Protein AF-0000000068797544 (afdb_homodimer)

pLDDT: mean 88.2, std 8.72, range [46.44, 97.5]

Nearest PDB structures (foldseek):
  8p94-assembly1_E  TM=6.734E-01  e=1.217E-23  Homo sapiens
  3ule-assembly1_E  TM=6.801E-01  e=4.843E-22  Bos taurus
  1u2v-assembly2_E  TM=6.833E-01  e=2.198E-20  Bos taurus
  1tyq-assembly1_E  TM=6.658E-01  e=1.066E-19  Bos taurus
  7tpt-assembly1_E  TM=6.684E-01  e=5.896E-20  Bos taurus

InterPro domains:
  IPR007204 Actin-related protein 2/3 complex subunit 3 [PF04062] (1-163)
  IPR007204 Actin-related protein 2/3 complex subunit 3 [PIRSF016315] (1-163)
  IPR007204 Actin-related protein 2/3 complex subunit 3 [PTHR12391] (1-166)
  IPR036753 Actin-related protein 2/3 complex subunit 3 superfamily [G3DSA:1.10.1760.10] (1-168)
  IPR036753 Actin-related protein 2/3 complex subunit 3 superfamily [SSF69060] (3-164)

Secondary structure (DSSP, 8-state):
-PPPPPS---TT--EETTEE---B---S-SSSPBP-SS--HHHHHHHHHHHHTT-S-----SHHHHHHHHHHHHHHHHHHHHTT-SSHHHHHHHHHHHHHS----TTSTT-TT--HHHHHHHHHHHHHHHHHHHHHHHB-TTT-PBPHHHHTTTT--GGG--SS-TT-/-PPPPPS---TT--EETTEE---B---S-SSSPBP-SS--HHHHHHHHHHHHTT-S-----SHHHHHHHHHHHHHHHHHHHHTT-SSHHHHHHHHHHHHHS----TTSTT-TT--HHHHHHHHHHHHHHHHHHHHHHHB-TTT-PBPHHHHTTTT--GGG--SS-TT-

Structure (mmCIF, N/CA/C/O backbone):
data_AF-0000000068797544-model_v1
#
loop_
_entity.id
_entity.type
_entity.pdbx_description
1 polymer 'Actin-related protein 2/3 complex subunit 3'
#
loop_
_atom_site.group_PDB
_atom_site.id
_atom_site.type_symbol
_atom_site.label_atom_id
_atom_site.label_alt_id
_atom_site.label_comp_id
_atom_site.label_asym_id
_atom_site.label_entity_id
_atom_site.label_seq_id
_atom_site.pdbx_PDB_ins_code
_atom_site.Cartn_x
_atom_site.Cartn_y
_atom_site.Cartn_z
_atom_site.occupancy
_atom_site.B_iso_or_equiv
_atom_site.auth_seq_id
_atom_site.auth_comp_id
_atom_site.auth_asym_id
_atom_site.auth_atom_id
_atom_site.pdbx_PDB_model_num
ATOM 1 N N . MET A 1 1 ? -1.837 -3.918 -27.141 1 57.72 1 MET A N 1
ATOM 2 C CA . MET A 1 1 ? -2.715 -4.762 -26.344 1 57.72 1 MET A CA 1
ATOM 3 C C . MET A 1 1 ? -2.352 -4.668 -24.859 1 57.72 1 MET A C 1
ATOM 5 O O . MET A 1 1 ? -1.172 -4.652 -24.516 1 57.72 1 MET A O 1
ATOM 9 N N . LEU A 1 2 ? -3.256 -4.227 -23.875 1 78.56 2 LEU A N 1
ATOM 10 C CA . LEU A 1 2 ? -2.977 -3.975 -22.469 1 78.56 2 LEU A CA 1
ATOM 11 C C . LEU A 1 2 ? -3.104 -5.258 -21.641 1 78.56 2 LEU A C 1
ATOM 13 O O . LEU A 1 2 ? -3.807 -6.188 -22.047 1 78.56 2 LEU A O 1
ATOM 17 N N . ALA A 1 3 ? -2.213 -5.52 -20.703 1 89.69 3 ALA A N 1
ATOM 18 C CA . ALA A 1 3 ? -2.26 -6.688 -19.828 1 89.69 3 ALA A CA 1
ATOM 19 C C . ALA A 1 3 ? -3.654 -6.875 -19.234 1 89.69 3 ALA A C 1
ATOM 21 O O . ALA A 1 3 ? -4.383 -5.902 -19.031 1 89.69 3 ALA A O 1
ATOM 22 N N . TYR A 1 4 ? -4.082 -8.172 -19.125 1 93.56 4 TYR A N 1
ATOM 23 C CA . TYR A 1 4 ? -5.367 -8.484 -18.516 1 93.56 4 TYR A CA 1
ATOM 24 C C . TYR A 1 4 ? -5.414 -8.008 -17.062 1 93.56 4 TYR A C 1
ATOM 26 O O . TYR A 1 4 ? -4.457 -8.211 -16.312 1 93.56 4 TYR A O 1
ATOM 34 N N . GLN A 1 5 ? -6.543 -7.402 -16.734 1 93.56 5 GLN A N 1
ATOM 35 C CA . GLN A 1 5 ? -6.75 -6.891 -15.391 1 93.56 5 GLN A CA 1
ATOM 36 C C . GLN A 1 5 ? -7.684 -7.801 -14.594 1 93.56 5 GLN A C 1
ATOM 38 O O . GLN A 1 5 ? -8.477 -8.547 -15.18 1 93.56 5 GLN A O 1
ATOM 43 N N . SER A 1 6 ? -7.578 -7.688 -13.297 1 94.62 6 SER A N 1
ATOM 44 C CA . SER A 1 6 ? -8.453 -8.516 -12.469 1 94.62 6 SER A CA 1
ATOM 45 C C . SER A 1 6 ? -9.906 -8.047 -12.562 1 94.62 6 SER A C 1
ATOM 47 O O . SER A 1 6 ? -10.172 -6.844 -12.578 1 94.62 6 SER A O 1
ATOM 49 N N . SER A 1 7 ? -10.758 -8.977 -12.602 1 93.62 7 SER A N 1
ATOM 50 C CA . SER A 1 7 ? -12.188 -8.68 -12.641 1 93.62 7 SER A CA 1
ATOM 51 C C . SER A 1 7 ? -12.836 -8.906 -11.273 1 93.62 7 SER A C 1
ATOM 53 O O . SER A 1 7 ? -14.062 -8.883 -11.148 1 93.62 7 SER A O 1
ATOM 55 N N . LEU A 1 8 ? -12.016 -9.055 -10.25 1 93.62 8 LEU A N 1
ATOM 56 C CA . LEU A 1 8 ? -12.547 -9.57 -8.992 1 93.62 8 LEU A CA 1
ATOM 57 C C . LEU A 1 8 ? -12.648 -8.453 -7.953 1 93.62 8 LEU A C 1
ATOM 59 O O . LEU A 1 8 ? -13.055 -8.695 -6.816 1 93.62 8 LEU A O 1
ATOM 63 N N . MET A 1 9 ? -12.391 -7.211 -8.328 1 88.94 9 MET A N 1
ATOM 64 C CA . MET A 1 9 ? -12.43 -6.113 -7.367 1 88.94 9 MET A CA 1
ATOM 65 C C . MET A 1 9 ? -13.875 -5.684 -7.102 1 88.94 9 MET A C 1
ATOM 67 O O . MET A 1 9 ? -14.586 -5.277 -8.023 1 88.94 9 MET A O 1
ATOM 71 N N . ASP A 1 10 ? -14.289 -5.883 -5.883 1 86.62 10 ASP A N 1
ATOM 72 C CA . ASP A 1 10 ? -15.586 -5.387 -5.422 1 86.62 10 ASP A CA 1
ATOM 73 C C . ASP A 1 10 ? -15.406 -4.199 -4.48 1 86.62 10 ASP A C 1
ATOM 75 O O . ASP A 1 10 ? -14.398 -4.098 -3.779 1 86.62 10 ASP A O 1
ATOM 79 N N . PRO A 1 11 ? -16.375 -3.248 -4.387 1 79.25 11 PRO A N 1
ATOM 80 C CA . PRO A 1 11 ? -16.266 -2.076 -3.514 1 79.25 11 PRO A CA 1
ATOM 81 C C . PRO A 1 11 ? -16.062 -2.451 -2.047 1 79.25 11 PRO A C 1
ATOM 83 O O . PRO A 1 11 ? -15.438 -1.707 -1.296 1 79.25 11 PRO A O 1
ATOM 86 N N . ASP A 1 12 ? -16.516 -3.613 -1.688 1 81.81 12 ASP A N 1
ATOM 87 C CA . ASP A 1 12 ? -16.484 -3.992 -0.279 1 81.81 12 ASP A CA 1
ATOM 88 C C . ASP A 1 12 ? -15.289 -4.902 0.012 1 81.81 12 ASP A C 1
ATOM 90 O O . ASP A 1 12 ? -15.164 -5.434 1.117 1 81.81 12 ASP A O 1
ATOM 94 N N . THR A 1 13 ? -14.43 -5.027 -0.987 1 85.75 13 THR A N 1
ATOM 95 C CA . THR A 1 13 ? -13.281 -5.902 -0.794 1 85.75 13 THR A CA 1
ATOM 96 C C . THR A 1 13 ? -12.336 -5.336 0.267 1 85.75 13 THR A C 1
ATOM 98 O O . THR A 1 13 ? -12.023 -4.145 0.25 1 85.75 13 THR A O 1
ATOM 101 N N . LYS A 1 14 ? -12.023 -6.188 1.196 1 83.81 14 LYS A N 1
ATOM 102 C CA . LYS A 1 14 ? -11.07 -5.766 2.221 1 83.81 14 LYS A CA 1
ATOM 103 C C . LYS A 1 14 ? -9.672 -5.609 1.638 1 83.81 14 LYS A C 1
ATOM 105 O O . LYS A 1 14 ? -9.32 -6.277 0.663 1 83.81 14 LYS A O 1
ATOM 110 N N . LEU A 1 15 ? -8.883 -4.727 2.209 1 81 15 LEU A N 1
ATOM 111 C CA . LEU A 1 15 ? -7.531 -4.461 1.74 1 81 15 LEU A CA 1
ATOM 112 C C . LEU A 1 15 ? -6.504 -4.832 2.803 1 81 15 LEU A C 1
ATOM 114 O O . LEU A 1 15 ? -6.812 -4.844 3.996 1 81 15 LEU A O 1
ATOM 118 N N . THR A 1 16 ? -5.402 -5.316 2.385 1 82.31 16 THR A N 1
ATOM 119 C CA . THR A 1 16 ? -4.219 -5.488 3.221 1 82.31 16 THR A CA 1
ATOM 120 C C . THR A 1 16 ? -3.006 -4.824 2.582 1 82.31 16 THR A C 1
ATOM 122 O O . THR A 1 16 ? -2.533 -5.258 1.53 1 82.31 16 THR A O 1
ATOM 125 N N . GLY A 1 17 ? -2.525 -3.756 3.268 1 76.69 17 GLY A N 1
ATOM 126 C CA . GLY A 1 17 ? -1.514 -2.951 2.604 1 76.69 17 GLY A CA 1
ATOM 127 C C . GLY A 1 17 ? -2.006 -2.316 1.316 1 76.69 17 GLY A C 1
ATOM 128 O O . GLY A 1 17 ? -3.031 -1.63 1.31 1 76.69 17 GLY A O 1
ATOM 129 N N . ASN A 1 18 ? -1.297 -2.584 0.23 1 78.88 18 ASN A N 1
ATOM 130 C CA . ASN A 1 18 ? -1.696 -2.033 -1.061 1 78.88 18 ASN A CA 1
ATOM 131 C C . ASN A 1 18 ? -2.309 -3.102 -1.961 1 78.88 18 ASN A C 1
ATOM 133 O O . ASN A 1 18 ? -2.338 -2.949 -3.184 1 78.88 18 ASN A O 1
ATOM 137 N N . MET A 1 19 ? -2.791 -4.207 -1.34 1 87.19 19 MET A N 1
ATOM 138 C CA . MET A 1 19 ? -3.354 -5.324 -2.092 1 87.19 19 MET A CA 1
ATOM 139 C C . MET A 1 19 ? -4.801 -5.582 -1.682 1 87.19 19 MET A C 1
ATOM 141 O O . MET A 1 19 ? -5.203 -5.246 -0.567 1 87.19 19 MET A O 1
ATOM 145 N N . ALA A 1 20 ? -5.562 -6.172 -2.652 1 89.56 20 ALA A N 1
ATOM 146 C CA . ALA A 1 20 ? -6.91 -6.629 -2.326 1 89.56 20 ALA A CA 1
ATOM 147 C C . ALA A 1 20 ? -6.879 -8 -1.654 1 89.56 20 ALA A C 1
ATOM 149 O O . ALA A 1 20 ? -6.23 -8.93 -2.15 1 89.56 20 ALA A O 1
ATOM 150 N N . LEU A 1 21 ? -7.477 -8.023 -0.496 1 92.44 21 LEU A N 1
ATOM 151 C CA . LEU A 1 21 ? -7.637 -9.305 0.182 1 92.44 21 LEU A CA 1
ATOM 152 C C . LEU A 1 21 ? -8.773 -10.109 -0.434 1 92.44 21 LEU A C 1
ATOM 154 O O . LEU A 1 21 ? -9.883 -10.148 0.113 1 92.44 21 LEU A O 1
ATOM 158 N N . LEU A 1 22 ? -8.445 -10.789 -1.555 1 95.56 22 LEU A N 1
ATOM 159 C CA . LEU A 1 22 ? -9.469 -11.484 -2.33 1 95.56 22 LEU A CA 1
ATOM 160 C C . LEU A 1 22 ? -9.703 -12.891 -1.79 1 95.56 22 LEU A C 1
ATOM 162 O O . LEU A 1 22 ? -8.766 -13.539 -1.312 1 95.56 22 LEU A O 1
ATOM 166 N N . PRO A 1 23 ? -10.922 -13.328 -1.868 1 94.06 23 PRO A N 1
ATOM 167 C CA . PRO A 1 23 ? -11.211 -14.688 -1.41 1 94.06 23 PRO A CA 1
ATOM 168 C C . PRO A 1 23 ? -10.516 -15.758 -2.256 1 94.06 23 PRO A C 1
ATOM 170 O O . PRO A 1 23 ? -10.289 -15.547 -3.451 1 94.06 23 PRO A O 1
ATOM 173 N N . ILE A 1 24 ? -10.172 -16.859 -1.674 1 94.94 24 ILE A N 1
ATOM 174 C CA . ILE A 1 24 ? -9.516 -17.938 -2.385 1 94.94 24 ILE A CA 1
ATOM 175 C C . ILE A 1 24 ? -10.188 -19.266 -2.031 1 94.94 24 ILE A C 1
ATOM 177 O O . ILE A 1 24 ? -10.68 -19.438 -0.915 1 94.94 24 ILE A O 1
ATOM 181 N N . ARG A 1 25 ? -10.281 -20.094 -3.016 1 93.44 25 ARG A N 1
ATOM 182 C CA . ARG A 1 25 ? -10.742 -21.453 -2.779 1 93.44 25 ARG A CA 1
ATOM 183 C C . ARG A 1 25 ? -9.633 -22.328 -2.195 1 93.44 25 ARG A C 1
ATOM 185 O O . ARG A 1 25 ? -8.836 -22.891 -2.936 1 93.44 25 ARG A O 1
ATOM 192 N N . SER A 1 26 ? -9.508 -22.234 -0.906 1 86.62 26 SER A N 1
ATOM 193 C CA . SER A 1 26 ? -8.391 -22.938 -0.284 1 86.62 26 SER A CA 1
ATOM 194 C C . SER A 1 26 ? -8.773 -23.484 1.089 1 86.62 26 SER A C 1
ATOM 196 O O . SER A 1 26 ? -9.664 -22.938 1.747 1 86.62 26 SER A O 1
ATOM 198 N N . GLN A 1 27 ? -8.125 -24.594 1.433 1 84.56 27 GLN A N 1
ATOM 199 C CA . GLN A 1 27 ? -8.25 -25.156 2.773 1 84.56 27 GLN A CA 1
ATOM 200 C C . GLN A 1 27 ? -7.121 -24.688 3.68 1 84.56 27 GLN A C 1
ATOM 202 O O . GLN A 1 27 ? -7.109 -24.984 4.875 1 84.56 27 GLN A O 1
ATOM 207 N N . PHE A 1 28 ? -6.172 -24.031 3.008 1 84.94 28 PHE A N 1
ATOM 208 C CA . PHE A 1 28 ? -5.043 -23.547 3.793 1 84.94 28 PHE A CA 1
ATOM 209 C C . PHE A 1 28 ? -5.473 -22.438 4.727 1 84.94 28 PHE A C 1
ATOM 211 O O . PHE A 1 28 ? -6.258 -21.562 4.344 1 84.94 28 PHE A O 1
ATOM 218 N N . LYS A 1 29 ? -4.938 -22.438 5.945 1 85.38 29 LYS A N 1
ATOM 219 C CA . LYS A 1 29 ? -5.242 -21.406 6.926 1 85.38 29 LYS A CA 1
ATOM 220 C C . LYS A 1 29 ? -4.641 -20.062 6.512 1 85.38 29 LYS A C 1
ATOM 222 O O . LYS A 1 29 ? -3.537 -20.016 5.969 1 85.38 29 LYS A O 1
ATOM 227 N N . GLY A 1 30 ? -5.402 -19.047 6.652 1 87.5 30 GLY A N 1
ATOM 228 C CA . GLY A 1 30 ? -4.961 -17.703 6.34 1 87.5 30 GLY A CA 1
ATOM 229 C C . GLY A 1 30 ? -6.078 -16.672 6.406 1 87.5 30 GLY A C 1
ATOM 230 O O . GLY A 1 30 ? -7.23 -17.016 6.668 1 87.5 30 GLY A O 1
ATOM 231 N N . PRO A 1 31 ? -5.715 -15.461 6.203 1 91.31 31 PRO A N 1
ATOM 232 C CA . PRO A 1 31 ? -6.68 -14.375 6.375 1 91.31 31 PRO A CA 1
ATOM 233 C C . PRO A 1 31 ? -7.656 -14.258 5.207 1 91.31 31 PRO A C 1
ATOM 235 O O . PRO A 1 31 ? -8.664 -13.555 5.305 1 91.31 31 PRO A O 1
ATOM 238 N N . ALA A 1 32 ? -7.371 -14.945 4.074 1 93.06 32 ALA A N 1
ATOM 239 C CA . ALA A 1 32 ? -8.242 -14.82 2.906 1 93.06 32 ALA A CA 1
ATOM 240 C C . ALA A 1 32 ? -9.625 -15.398 3.186 1 93.06 32 ALA A C 1
ATOM 242 O O . ALA A 1 32 ? -9.742 -16.516 3.707 1 93.06 32 ALA A O 1
ATOM 243 N N . PRO A 1 33 ? -10.609 -14.625 2.861 1 90.81 33 PRO A N 1
ATOM 244 C CA . PRO A 1 33 ? -11.945 -15.211 2.975 1 90.81 33 PRO A CA 1
ATOM 245 C C . PRO A 1 33 ? -12.141 -16.406 2.047 1 90.81 33 PRO A C 1
ATOM 247 O O . PRO A 1 33 ? -11.422 -16.547 1.052 1 90.81 33 PRO A O 1
ATOM 250 N N . ARG A 1 34 ? -13.109 -17.219 2.414 1 90.62 34 ARG A N 1
ATOM 251 C CA . ARG A 1 34 ? -13.398 -18.375 1.57 1 90.62 34 ARG A CA 1
ATOM 252 C C . ARG A 1 34 ? -14.188 -17.969 0.333 1 90.62 34 ARG A C 1
ATOM 254 O O . ARG A 1 34 ? -15.148 -17.203 0.43 1 90.62 34 ARG A O 1
ATOM 261 N N . GLU A 1 35 ? -13.625 -18.438 -0.778 1 88.25 35 GLU A N 1
ATOM 262 C CA . GLU A 1 35 ? -14.305 -18.172 -2.039 1 88.25 35 GLU A CA 1
ATOM 263 C C . GLU A 1 35 ? -15.422 -19.172 -2.297 1 88.25 35 GLU A C 1
ATOM 265 O O . GLU A 1 35 ? -15.219 -20.375 -2.141 1 88.25 35 GLU A O 1
ATOM 270 N N . THR A 1 36 ? -16.594 -18.562 -2.596 1 85.12 36 THR A N 1
ATOM 271 C CA . THR A 1 36 ? -17.75 -19.438 -2.834 1 85.12 36 THR A CA 1
ATOM 272 C C . THR A 1 36 ? -17.969 -19.641 -4.332 1 85.12 36 THR A C 1
ATOM 274 O O . THR A 1 36 ? -18.594 -20.625 -4.742 1 85.12 36 THR A O 1
ATOM 277 N N . LYS A 1 37 ? -17.406 -18.812 -5.16 1 87.25 37 LYS A N 1
ATOM 278 C CA . LYS A 1 37 ? -17.531 -18.906 -6.613 1 87.25 37 LYS A CA 1
ATOM 279 C C . LYS A 1 37 ? -16.594 -19.969 -7.176 1 87.25 37 LYS A C 1
ATOM 281 O O . LYS A 1 37 ? -15.688 -20.453 -6.477 1 87.25 37 LYS A O 1
ATOM 286 N N . ASP A 1 38 ? -16.703 -20.25 -8.414 1 89.38 38 ASP A N 1
ATOM 287 C CA . ASP A 1 38 ? -15.938 -21.312 -9.055 1 89.38 38 ASP A CA 1
ATOM 288 C C . ASP A 1 38 ? -14.523 -20.844 -9.375 1 89.38 38 ASP A C 1
ATOM 290 O O . ASP A 1 38 ? -13.602 -21.656 -9.5 1 89.38 38 ASP A O 1
ATOM 294 N N . THR A 1 39 ? -14.352 -19.594 -9.586 1 92.5 39 THR A N 1
ATOM 295 C CA . THR A 1 39 ? -13.055 -19.047 -9.945 1 92.5 39 THR A CA 1
ATOM 296 C C . THR A 1 39 ? -12.594 -18.016 -8.922 1 92.5 39 THR A C 1
ATOM 298 O O . THR A 1 39 ? -13.398 -17.203 -8.453 1 92.5 39 THR A O 1
ATOM 301 N N . ASP A 1 40 ? -11.367 -18.156 -8.539 1 96.19 40 ASP A N 1
ATOM 302 C CA . ASP A 1 40 ? -10.797 -17.172 -7.621 1 96.19 40 ASP A CA 1
ATOM 303 C C . ASP A 1 40 ? -9.602 -16.469 -8.25 1 96.19 40 ASP A C 1
ATOM 305 O O . ASP A 1 40 ? -9.344 -16.609 -9.445 1 96.19 40 ASP A O 1
ATOM 309 N N . ILE A 1 41 ? -8.938 -15.688 -7.469 1 97.5 41 ILE A N 1
ATOM 310 C CA . ILE A 1 41 ? -7.863 -14.828 -7.965 1 97.5 41 ILE A CA 1
ATOM 311 C C . ILE A 1 41 ? -6.711 -15.695 -8.477 1 97.5 41 ILE A C 1
ATOM 313 O O . ILE A 1 41 ? -6 -15.305 -9.406 1 97.5 41 ILE A O 1
ATOM 317 N N . VAL A 1 42 ? -6.512 -16.891 -7.883 1 97.38 42 VAL A N 1
ATOM 318 C CA . VAL A 1 42 ? -5.445 -17.781 -8.305 1 97.38 42 VAL A CA 1
ATOM 319 C C . VAL A 1 42 ? -5.754 -18.344 -9.695 1 97.38 42 VAL A C 1
ATOM 321 O O . VAL A 1 42 ? -4.887 -18.344 -10.57 1 97.38 42 VAL A O 1
ATOM 324 N N . ASP A 1 43 ? -6.988 -18.703 -9.891 1 96.94 43 ASP A N 1
ATOM 325 C CA . ASP A 1 43 ? -7.41 -19.188 -11.203 1 96.94 43 ASP A CA 1
ATOM 326 C C . ASP A 1 43 ? -7.27 -18.094 -12.266 1 96.94 43 ASP A C 1
ATOM 328 O O . ASP A 1 43 ? -6.809 -18.359 -13.375 1 96.94 43 ASP A O 1
ATOM 332 N N . GLU A 1 44 ? -7.695 -16.984 -11.891 1 96.75 44 GLU A N 1
ATOM 333 C CA . GLU A 1 44 ? -7.605 -15.844 -12.797 1 96.75 44 GLU A CA 1
ATOM 334 C C . GLU A 1 44 ? -6.16 -15.586 -13.211 1 96.75 44 GLU A C 1
ATOM 336 O O . GLU A 1 44 ? -5.871 -15.375 -14.391 1 96.75 44 GLU A O 1
ATOM 341 N N . ALA A 1 45 ? -5.266 -15.648 -12.25 1 97.31 45 ALA A N 1
ATOM 342 C CA . ALA A 1 45 ? -3.852 -15.383 -12.5 1 97.31 45 ALA A CA 1
ATOM 343 C C . ALA A 1 45 ? -3.244 -16.453 -13.406 1 97.31 45 ALA A C 1
ATOM 345 O O . ALA A 1 45 ? -2.49 -16.125 -14.336 1 97.31 45 ALA A O 1
ATOM 346 N N . ILE A 1 46 ? -3.629 -17.672 -13.148 1 95.94 46 ILE A N 1
ATOM 347 C CA . ILE A 1 46 ? -3.109 -18.766 -13.961 1 95.94 46 ILE A CA 1
ATOM 348 C C . ILE A 1 46 ? -3.643 -18.656 -15.383 1 95.94 46 ILE A C 1
ATOM 350 O O . ILE A 1 46 ? -2.895 -18.828 -16.344 1 95.94 46 ILE A O 1
ATOM 354 N N . CYS A 1 47 ? -4.875 -18.234 -15.445 1 94.81 47 CYS A N 1
ATOM 355 C CA . CYS A 1 47 ? -5.516 -18.094 -16.75 1 94.81 47 CYS A CA 1
ATOM 356 C C . CYS A 1 47 ? -4.895 -16.969 -17.547 1 94.81 47 CYS A C 1
ATOM 358 O O . CYS A 1 47 ? -4.66 -17.109 -18.75 1 94.81 47 CYS A O 1
ATOM 360 N N . TYR A 1 48 ? -4.621 -15.906 -16.938 1 95.75 48 TYR A N 1
ATOM 361 C CA . TYR A 1 48 ? -4.121 -14.719 -17.625 1 95.75 48 TYR A CA 1
ATOM 362 C C . TYR A 1 48 ? -2.607 -14.789 -17.797 1 95.75 48 TYR A C 1
ATOM 364 O O . TYR A 1 48 ? -2.02 -13.969 -18.5 1 95.75 48 TYR A O 1
ATOM 372 N N . PHE A 1 49 ? -1.961 -15.766 -17.172 1 95.75 49 PHE A N 1
ATOM 373 C CA . PHE A 1 49 ? -0.505 -15.781 -17.109 1 95.75 49 PHE A CA 1
ATOM 374 C C . PHE A 1 49 ? 0.096 -15.844 -18.516 1 95.75 49 PHE A C 1
ATOM 376 O O . PHE A 1 49 ? 0.989 -15.062 -18.844 1 95.75 49 PHE A O 1
ATOM 383 N N . LYS A 1 50 ? -0.434 -16.688 -19.328 1 91 50 LYS A N 1
ATOM 384 C CA . LYS A 1 50 ? 0.13 -16.906 -20.656 1 91 50 LYS A CA 1
ATOM 385 C C . LYS A 1 50 ? 0.078 -15.625 -21.484 1 91 50 LYS A C 1
ATOM 387 O O . LYS A 1 50 ? 0.984 -15.359 -22.281 1 91 50 LYS A O 1
ATOM 392 N N . ALA A 1 51 ? -0.927 -14.914 -21.281 1 92.44 51 ALA A N 1
ATOM 393 C CA . ALA A 1 51 ? -1.056 -13.648 -22 1 92.44 51 ALA A CA 1
ATOM 394 C C . ALA A 1 51 ? -0.233 -12.547 -21.344 1 92.44 51 ALA A C 1
ATOM 396 O O . ALA A 1 51 ? 0.548 -11.859 -22 1 92.44 51 ALA A O 1
ATOM 397 N N . ASN A 1 52 ? -0.297 -12.422 -20.047 1 94.31 52 ASN A N 1
ATOM 398 C CA . ASN A 1 52 ? 0.267 -11.297 -19.312 1 94.31 52 ASN A CA 1
ATOM 399 C C . ASN A 1 52 ? 1.792 -11.336 -19.312 1 94.31 52 ASN A C 1
ATOM 401 O O . ASN A 1 52 ? 2.443 -10.297 -19.25 1 94.31 52 ASN A O 1
ATOM 405 N N . VAL A 1 53 ? 2.332 -12.477 -19.422 1 93.31 53 VAL A N 1
ATOM 406 C CA . VAL A 1 53 ? 3.779 -12.625 -19.328 1 93.31 53 VAL A CA 1
ATOM 407 C C . VAL A 1 53 ? 4.453 -12 -20.547 1 93.31 53 VAL A C 1
ATOM 409 O O . VAL A 1 53 ? 5.656 -11.742 -20.531 1 93.31 53 VAL A O 1
ATOM 412 N N . PHE A 1 54 ? 3.688 -11.656 -21.578 1 90.94 54 PHE A N 1
ATOM 413 C CA . PHE A 1 54 ? 4.238 -11.078 -22.797 1 90.94 54 PHE A CA 1
ATOM 414 C C . PHE A 1 54 ? 4.215 -9.555 -22.719 1 90.94 54 PHE A C 1
ATOM 416 O O . PHE A 1 54 ? 4.812 -8.875 -23.562 1 90.94 54 PHE A O 1
ATOM 423 N N . PHE A 1 55 ? 3.615 -9.07 -21.797 1 90.12 55 PHE A N 1
ATOM 424 C CA . PHE A 1 55 ? 3.512 -7.617 -21.688 1 90.12 55 PHE A CA 1
ATOM 425 C C . PHE A 1 55 ? 4.652 -7.059 -20.844 1 90.12 55 PHE A C 1
ATOM 427 O O . PHE A 1 55 ? 5.035 -7.656 -19.828 1 90.12 55 PHE A O 1
ATOM 434 N N . LYS A 1 56 ? 5.133 -5.945 -21.203 1 88.94 56 LYS A N 1
ATOM 435 C CA . LYS A 1 56 ? 6.242 -5.301 -20.516 1 88.94 56 LYS A CA 1
ATOM 436 C C . LYS A 1 56 ? 5.738 -4.262 -19.516 1 88.94 56 LYS A C 1
ATOM 438 O O . LYS A 1 56 ? 6.488 -3.805 -18.656 1 88.94 56 LYS A O 1
ATOM 443 N N . ASN A 1 57 ? 4.535 -3.951 -19.719 1 88.38 57 ASN A N 1
ATOM 444 C CA . ASN A 1 57 ? 3.934 -2.957 -18.844 1 88.38 57 ASN A CA 1
ATOM 445 C C . ASN A 1 57 ? 2.561 -3.406 -18.344 1 88.38 57 ASN A C 1
ATOM 447 O O . ASN A 1 57 ? 1.905 -4.23 -18.984 1 88.38 57 ASN A O 1
ATOM 451 N N . TYR A 1 58 ? 2.268 -2.941 -17.203 1 90.12 58 TYR A N 1
ATOM 452 C CA . TYR A 1 58 ? 0.966 -3.217 -16.609 1 90.12 58 TYR A CA 1
ATOM 453 C C . TYR A 1 58 ? 0.344 -1.945 -16.031 1 90.12 58 TYR A C 1
ATOM 455 O O . TYR A 1 58 ? 0.974 -1.235 -15.25 1 90.12 58 TYR A O 1
ATOM 463 N N . GLU A 1 59 ? -0.752 -1.629 -16.5 1 86 59 GLU A N 1
ATOM 464 C CA . GLU A 1 59 ? -1.481 -0.499 -15.93 1 86 59 GLU A CA 1
ATOM 465 C C . GLU A 1 59 ? -2.322 -0.929 -14.734 1 86 59 GLU A C 1
ATOM 467 O O . GLU A 1 59 ? -3.367 -1.562 -14.891 1 86 59 GLU A O 1
ATOM 472 N N . ILE A 1 60 ? -1.832 -0.588 -13.555 1 84.94 60 ILE A N 1
ATOM 473 C CA . ILE A 1 60 ? -2.537 -0.968 -12.336 1 84.94 60 ILE A CA 1
ATOM 474 C C . ILE A 1 60 ? -3.768 -0.083 -12.156 1 84.94 60 ILE A C 1
ATOM 476 O O . ILE A 1 60 ? -3.646 1.13 -11.961 1 84.94 60 ILE A O 1
ATOM 480 N N . LYS A 1 61 ? -4.93 -0.684 -12.211 1 81.94 61 LYS A N 1
ATOM 481 C CA . LYS A 1 61 ? -6.164 0.087 -12.109 1 81.94 61 LYS A CA 1
ATOM 482 C C . LYS A 1 61 ? -6.699 0.075 -10.68 1 81.94 61 LYS A C 1
ATOM 484 O O . LYS A 1 61 ? -7.363 1.023 -10.25 1 81.94 61 LYS A O 1
ATOM 489 N N . ASN A 1 62 ? -6.504 -0.976 -9.938 1 82.06 62 ASN A N 1
ATOM 490 C CA . ASN A 1 62 ? -6.984 -1.104 -8.562 1 82.06 62 ASN A CA 1
ATOM 491 C C . ASN A 1 62 ? -6.152 -2.111 -7.773 1 82.06 62 ASN A C 1
ATOM 493 O O . ASN A 1 62 ? -5.164 -2.643 -8.281 1 82.06 62 ASN A O 1
ATOM 497 N N . GLU A 1 63 ? -6.516 -2.389 -6.531 1 85.94 63 GLU A N 1
ATOM 498 C CA . GLU A 1 63 ? -5.727 -3.227 -5.633 1 85.94 63 GLU A CA 1
ATOM 499 C C . GLU A 1 63 ? -5.793 -4.695 -6.047 1 85.94 63 GLU A C 1
ATOM 501 O O . GLU A 1 63 ? -4.879 -5.469 -5.758 1 85.94 63 GLU A O 1
ATOM 506 N N . ALA A 1 64 ? -6.883 -5.078 -6.695 1 91.88 64 ALA A N 1
ATOM 507 C CA . ALA A 1 64 ? -6.977 -6.453 -7.184 1 91.88 64 ALA A CA 1
ATOM 508 C C . ALA A 1 64 ? -5.938 -6.723 -8.266 1 91.88 64 ALA A C 1
ATOM 510 O O . ALA A 1 64 ? -5.418 -7.836 -8.367 1 91.88 64 ALA A O 1
ATOM 511 N N . ASP A 1 65 ? -5.625 -5.73 -9.031 1 92.06 65 ASP A N 1
ATOM 512 C CA . ASP A 1 65 ? -4.566 -5.848 -10.031 1 92.06 65 ASP A CA 1
ATOM 513 C C . ASP A 1 65 ? -3.211 -6.086 -9.375 1 92.06 65 ASP A C 1
ATOM 515 O O . ASP A 1 65 ? -2.389 -6.844 -9.891 1 92.06 65 ASP A O 1
ATOM 519 N N . ARG A 1 66 ? -3.004 -5.469 -8.25 1 90.56 66 ARG A N 1
ATOM 520 C CA . ARG A 1 66 ? -1.75 -5.664 -7.531 1 90.56 66 ARG A CA 1
ATOM 521 C C . ARG A 1 66 ? -1.624 -7.102 -7.035 1 90.56 66 ARG A C 1
ATOM 523 O O . ARG A 1 66 ? -0.538 -7.684 -7.07 1 90.56 66 ARG A O 1
ATOM 530 N N . THR A 1 67 ? -2.734 -7.629 -6.566 1 94.75 67 THR A N 1
ATOM 531 C CA . THR A 1 67 ? -2.744 -9.031 -6.16 1 94.75 67 THR A CA 1
ATOM 532 C C . THR A 1 67 ? -2.461 -9.938 -7.355 1 94.75 67 THR A C 1
ATOM 534 O O . THR A 1 67 ? -1.657 -10.867 -7.254 1 94.75 67 THR A O 1
ATOM 537 N N . LEU A 1 68 ? -3.074 -9.578 -8.484 1 96.5 68 LEU A N 1
ATOM 538 C CA . LEU A 1 68 ? -2.879 -10.344 -9.711 1 96.5 68 LEU A CA 1
ATOM 539 C C . LEU A 1 68 ? -1.421 -10.297 -10.156 1 96.5 68 LEU A C 1
ATOM 541 O O . LEU A 1 68 ? -0.852 -11.312 -10.539 1 96.5 68 LEU A O 1
ATOM 545 N N . ILE A 1 69 ? -0.851 -9.148 -10.062 1 94.19 69 ILE A N 1
ATOM 546 C CA . ILE A 1 69 ? 0.539 -8.953 -10.461 1 94.19 69 ILE A CA 1
ATOM 547 C C . ILE A 1 69 ? 1.453 -9.805 -9.586 1 94.19 69 ILE A C 1
ATOM 549 O O . ILE A 1 69 ? 2.365 -10.469 -10.086 1 94.19 69 ILE A O 1
ATOM 553 N N . TYR A 1 70 ? 1.171 -9.789 -8.312 1 95.12 70 TYR A N 1
ATOM 554 C CA . TYR A 1 70 ? 1.998 -10.57 -7.398 1 95.12 70 TYR A CA 1
ATOM 555 C C . TYR A 1 70 ? 1.952 -12.047 -7.746 1 95.12 70 TYR A C 1
ATOM 557 O O . TYR A 1 70 ? 2.992 -12.711 -7.824 1 95.12 70 TYR A O 1
ATOM 565 N N . ILE A 1 71 ? 0.783 -12.555 -7.934 1 97.12 71 ILE A N 1
ATOM 566 C CA . ILE A 1 71 ? 0.625 -13.977 -8.234 1 97.12 71 ILE A CA 1
ATOM 567 C C . ILE A 1 71 ? 1.297 -14.289 -9.57 1 97.12 71 ILE A C 1
ATOM 569 O O . ILE A 1 71 ? 1.939 -15.336 -9.719 1 97.12 71 ILE A O 1
ATOM 573 N N . THR A 1 72 ? 1.141 -13.375 -10.508 1 96.56 72 THR A N 1
ATOM 574 C CA . THR A 1 72 ? 1.745 -13.57 -11.82 1 96.56 72 THR A CA 1
ATOM 575 C C . THR A 1 72 ? 3.264 -13.656 -11.703 1 96.56 72 THR A C 1
ATOM 577 O O . THR A 1 72 ? 3.887 -14.539 -12.312 1 96.56 72 THR A O 1
ATOM 580 N N . LEU A 1 73 ? 3.828 -12.758 -10.93 1 94.25 73 LEU A N 1
ATOM 581 C CA . LEU A 1 73 ? 5.266 -12.812 -10.688 1 94.25 73 LEU A CA 1
ATOM 582 C C . LEU A 1 73 ? 5.656 -14.141 -10.031 1 94.25 73 LEU A C 1
ATOM 584 O O . LEU A 1 73 ? 6.672 -14.734 -10.383 1 94.25 73 LEU A O 1
ATOM 588 N N . TYR A 1 74 ? 4.82 -14.57 -9.133 1 96.06 74 TYR A N 1
ATOM 589 C CA . TYR A 1 74 ? 5.105 -15.805 -8.414 1 96.06 74 TYR A CA 1
ATOM 590 C C . TYR A 1 74 ? 4.996 -17.016 -9.344 1 96.06 74 TYR A C 1
ATOM 592 O O . TYR A 1 74 ? 5.758 -17.969 -9.211 1 96.06 74 TYR A O 1
ATOM 600 N N . ILE A 1 75 ? 4.07 -17.016 -10.234 1 96.5 75 ILE A N 1
ATOM 601 C CA . ILE A 1 75 ? 3.922 -18.094 -11.203 1 96.5 75 ILE A CA 1
ATOM 602 C C . ILE A 1 75 ? 5.203 -18.234 -12.023 1 96.5 75 ILE A C 1
ATOM 604 O O . ILE A 1 75 ? 5.633 -19.344 -12.328 1 96.5 75 ILE A O 1
ATOM 608 N N . SER A 1 76 ? 5.777 -17.094 -12.297 1 94 76 SER A N 1
ATOM 609 C CA . SER A 1 76 ? 7.051 -17.125 -13.016 1 94 76 SER A CA 1
ATOM 610 C C . SER A 1 76 ? 8.117 -17.844 -12.195 1 94 76 SER A C 1
ATOM 612 O O . SER A 1 76 ? 8.867 -18.656 -12.734 1 94 76 SER A O 1
ATOM 614 N N . GLU A 1 77 ? 8.156 -17.562 -10.898 1 93 77 GLU A N 1
ATOM 615 C CA . GLU A 1 77 ? 9.094 -18.25 -10.008 1 93 77 GLU A CA 1
ATOM 616 C C . GLU A 1 77 ? 8.82 -19.75 -9.961 1 93 77 GLU A C 1
ATOM 618 O O . GLU A 1 77 ? 9.742 -20.562 -10 1 93 77 GLU A O 1
ATOM 623 N N . CYS A 1 78 ? 7.582 -20.094 -9.875 1 95.25 78 CYS A N 1
ATOM 624 C CA . CYS A 1 78 ? 7.18 -21.5 -9.82 1 95.25 78 CYS A CA 1
ATOM 625 C C . CYS A 1 78 ? 7.578 -22.219 -11.102 1 95.25 78 CYS A C 1
ATOM 627 O O . CYS A 1 78 ? 8.102 -23.344 -11.039 1 95.25 78 CYS A O 1
ATOM 629 N N . SER A 1 79 ? 7.312 -21.578 -12.25 1 92.69 79 SER A N 1
ATOM 630 C CA . SER A 1 79 ? 7.586 -22.188 -13.555 1 92.69 79 SER A CA 1
ATOM 631 C C . SER A 1 79 ? 9.07 -22.484 -13.719 1 92.69 79 SER A C 1
ATOM 633 O O . SER A 1 79 ? 9.438 -23.547 -14.242 1 92.69 79 SER A O 1
ATOM 635 N N . LYS A 1 80 ? 9.875 -21.578 -13.211 1 91 80 LYS A N 1
ATOM 636 C CA . LYS A 1 80 ? 11.32 -21.781 -13.273 1 91 80 LYS A CA 1
ATOM 637 C C . LYS A 1 80 ? 11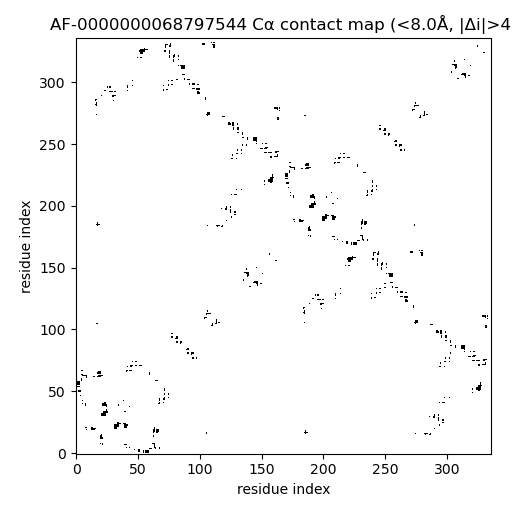.742 -23.016 -12.469 1 91 80 LYS A C 1
ATOM 639 O O . LYS A 1 80 ? 12.609 -23.766 -12.898 1 91 80 LYS A O 1
ATOM 644 N N . LYS A 1 81 ? 11.102 -23.219 -11.359 1 91.75 81 LYS A N 1
ATOM 645 C CA . LYS A 1 81 ? 11.445 -24.328 -10.477 1 91.75 81 LYS A CA 1
ATOM 646 C C . LYS A 1 81 ? 10.867 -25.641 -10.992 1 91.75 81 LYS A C 1
ATOM 648 O O . LYS A 1 81 ? 11.539 -26.688 -10.953 1 91.75 81 LYS A O 1
ATOM 653 N N . LEU A 1 82 ? 9.703 -25.594 -11.508 1 92.88 82 LEU A N 1
ATOM 654 C CA . LEU A 1 82 ? 8.977 -26.797 -11.898 1 92.88 82 LEU A CA 1
ATOM 655 C C . LEU A 1 82 ? 9.617 -27.453 -13.109 1 92.88 82 LEU A C 1
ATOM 657 O O . LEU A 1 82 ? 9.523 -28.672 -13.289 1 92.88 82 LEU A O 1
ATOM 661 N N . GLN A 1 83 ? 10.344 -26.672 -13.883 1 87.81 83 GLN A N 1
ATOM 662 C CA . GLN A 1 83 ? 10.953 -27.188 -15.102 1 87.81 83 GLN A CA 1
ATOM 663 C C . GLN A 1 83 ? 12.047 -28.203 -14.781 1 87.81 83 GLN A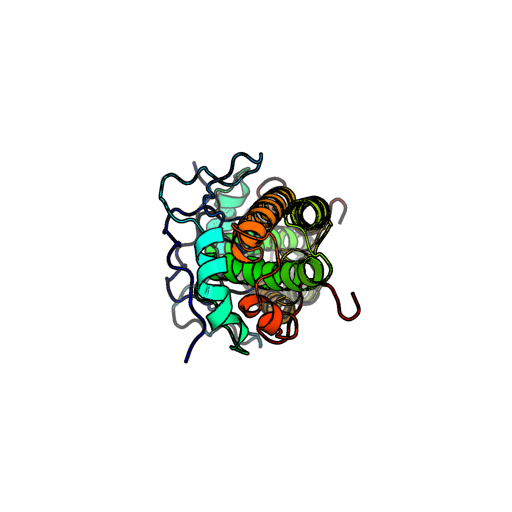 C 1
ATOM 665 O O . GLN A 1 83 ? 12.43 -29.016 -15.633 1 87.81 83 GLN A O 1
ATOM 670 N N . LYS A 1 84 ? 12.523 -28.188 -13.594 1 89.06 84 LYS A N 1
ATOM 671 C CA . LYS A 1 84 ? 13.625 -29.062 -13.188 1 89.06 84 LYS A CA 1
ATOM 672 C C . LYS A 1 84 ? 13.109 -30.438 -12.805 1 89.06 84 LYS A C 1
ATOM 674 O O . LYS A 1 84 ? 13.898 -31.375 -12.625 1 89.06 84 LYS A O 1
ATOM 679 N N . TYR A 1 85 ? 11.852 -30.562 -12.727 1 90.5 85 TYR A N 1
ATOM 680 C CA . TYR A 1 85 ? 11.281 -31.812 -12.227 1 90.5 85 TYR A CA 1
ATOM 681 C C . TYR A 1 85 ? 10.453 -32.5 -13.297 1 90.5 85 TYR A C 1
ATOM 683 O O . TYR A 1 85 ? 9.836 -31.844 -14.133 1 90.5 85 TYR A O 1
ATOM 691 N N . ASN A 1 86 ? 10.469 -33.938 -13.219 1 89 86 ASN A N 1
ATOM 692 C CA . ASN A 1 86 ? 9.773 -34.719 -14.242 1 89 86 ASN A CA 1
ATOM 693 C C . ASN A 1 86 ? 8.578 -35.469 -13.664 1 89 86 ASN A C 1
ATOM 695 O O . ASN A 1 86 ? 8.055 -36.375 -14.289 1 89 86 ASN A O 1
ATOM 699 N N . SER A 1 87 ? 8.242 -35.188 -12.383 1 92.88 87 SER A N 1
ATOM 700 C CA . SER A 1 87 ? 7.074 -35.812 -11.766 1 92.88 87 SER A CA 1
ATOM 701 C C . SER A 1 87 ? 6.266 -34.781 -10.969 1 92.88 87 SER A C 1
ATOM 703 O O . SER A 1 87 ? 6.832 -33.906 -10.305 1 92.88 87 SER A O 1
ATOM 705 N N . LYS A 1 88 ? 4.957 -34.938 -11.07 1 93.5 88 LYS A N 1
ATOM 706 C CA . LYS A 1 88 ? 4.027 -34.031 -10.375 1 93.5 88 LYS A CA 1
ATOM 707 C C . LYS A 1 88 ? 4.277 -34.062 -8.867 1 93.5 88 LYS A C 1
ATOM 709 O O . LYS A 1 88 ? 4.246 -33 -8.219 1 93.5 88 LYS A O 1
ATOM 714 N N . ILE A 1 89 ? 4.52 -35.25 -8.344 1 94.75 89 ILE A N 1
ATOM 715 C CA . ILE A 1 89 ? 4.719 -35.406 -6.91 1 94.75 89 ILE A CA 1
ATOM 716 C C . ILE A 1 89 ? 5.945 -34.625 -6.465 1 94.75 89 ILE A C 1
ATOM 718 O O . ILE A 1 89 ? 5.898 -33.906 -5.465 1 94.75 89 ILE A O 1
ATOM 722 N N . GLN A 1 90 ? 7.043 -34.688 -7.23 1 94.62 90 GLN A N 1
ATOM 723 C CA . GLN A 1 90 ? 8.258 -33.938 -6.922 1 94.62 90 GLN A CA 1
ATOM 724 C C . GLN A 1 90 ? 8.023 -32.438 -7.07 1 94.62 90 GLN A C 1
ATOM 726 O O . GLN A 1 90 ? 8.516 -31.641 -6.266 1 94.62 90 GLN A O 1
ATOM 731 N N . GLY A 1 91 ? 7.238 -32.062 -8.109 1 95.06 91 GLY A N 1
ATOM 732 C CA . GLY A 1 91 ? 6.898 -30.656 -8.312 1 95.06 91 GLY A CA 1
ATOM 733 C C . GLY A 1 91 ? 6.094 -30.062 -7.168 1 95.06 91 GLY A C 1
ATOM 734 O O . GLY A 1 91 ? 6.359 -28.938 -6.727 1 95.06 91 GLY A O 1
ATOM 735 N N . GLU A 1 92 ? 5.137 -30.859 -6.695 1 95.69 92 GLU A N 1
ATOM 736 C CA . GLU A 1 92 ? 4.289 -30.406 -5.594 1 95.69 92 GLU A CA 1
ATOM 737 C C . GLU A 1 92 ? 5.102 -30.203 -4.316 1 95.69 92 GLU A C 1
ATOM 739 O O . GLU A 1 92 ? 4.852 -29.281 -3.557 1 95.69 92 GLU A O 1
ATOM 744 N N . LYS A 1 93 ? 6.051 -31.094 -4.055 1 95.75 93 LYS A N 1
ATOM 745 C CA . LYS A 1 93 ? 6.926 -30.969 -2.895 1 95.75 93 LYS A CA 1
ATOM 746 C C . LYS A 1 93 ? 7.75 -29.672 -2.973 1 95.75 93 LYS A C 1
ATOM 748 O O . LYS A 1 93 ? 7.891 -28.969 -1.979 1 95.75 93 LYS A O 1
ATOM 753 N N . GLU A 1 94 ? 8.289 -29.422 -4.188 1 95.44 94 GLU A N 1
ATOM 754 C CA . GLU A 1 94 ? 9.062 -28.203 -4.398 1 95.44 94 GLU A CA 1
ATOM 755 C C . GLU A 1 94 ? 8.203 -26.969 -4.203 1 95.44 94 GLU A C 1
ATOM 757 O O . GLU A 1 94 ? 8.656 -25.969 -3.629 1 95.44 94 GLU A O 1
ATOM 762 N N . MET A 1 95 ? 6.906 -27.031 -4.668 1 96.12 95 MET A N 1
ATOM 763 C CA . MET A 1 95 ? 5.996 -25.891 -4.535 1 96.12 95 MET A CA 1
ATOM 764 C C . MET A 1 95 ? 5.676 -25.625 -3.07 1 96.12 95 MET A C 1
ATOM 766 O O . MET A 1 95 ? 5.516 -24.469 -2.668 1 96.12 95 MET A O 1
ATOM 7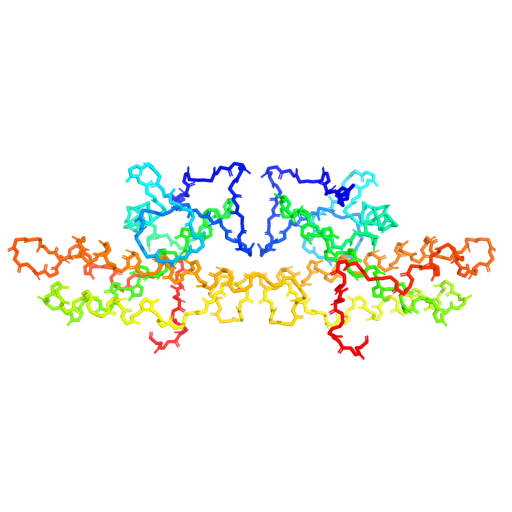70 N N . TYR A 1 96 ? 5.582 -26.734 -2.307 1 92.56 96 TYR A N 1
ATOM 771 C CA . TYR A 1 96 ? 5.336 -26.578 -0.879 1 92.56 96 TYR A CA 1
ATOM 772 C C . TYR A 1 96 ? 6.469 -25.797 -0.215 1 92.56 96 TYR A C 1
ATOM 774 O O . TYR A 1 96 ? 6.223 -24.859 0.545 1 92.56 96 TYR A O 1
ATOM 782 N N . THR A 1 97 ? 7.699 -26.141 -0.509 1 93.5 97 THR A N 1
ATOM 783 C CA . THR A 1 97 ? 8.875 -25.469 0.047 1 93.5 97 THR A CA 1
ATOM 784 C C . THR A 1 97 ? 8.953 -24.031 -0.424 1 93.5 97 THR A C 1
ATOM 786 O O . THR A 1 97 ? 9.211 -23.125 0.373 1 93.5 97 THR A O 1
ATOM 789 N N . LEU A 1 98 ? 8.688 -23.797 -1.704 1 94.06 98 LEU A N 1
ATOM 790 C CA . LEU A 1 98 ? 8.742 -22.469 -2.281 1 94.06 98 LEU A CA 1
ATOM 791 C C . LEU A 1 98 ? 7.66 -21.562 -1.676 1 94.06 98 LEU A C 1
ATOM 793 O O . LEU A 1 98 ? 7.891 -20.375 -1.456 1 94.06 98 LEU A O 1
ATOM 797 N N . GLY A 1 99 ? 6.469 -22.141 -1.396 1 92.81 99 GLY A N 1
ATOM 798 C CA . GLY A 1 99 ? 5.328 -21.391 -0.891 1 92.81 99 GLY A CA 1
ATOM 799 C C . GLY A 1 99 ? 5.559 -20.812 0.491 1 92.81 99 GLY A C 1
ATOM 800 O O . GLY A 1 99 ? 4.938 -19.812 0.861 1 92.81 99 GLY A O 1
ATOM 801 N N . ILE A 1 100 ? 6.465 -21.344 1.251 1 88.62 100 ILE A N 1
ATOM 802 C CA . ILE A 1 100 ? 6.691 -20.891 2.615 1 88.62 100 ILE A CA 1
ATOM 803 C C . ILE A 1 100 ? 7.984 -20.078 2.682 1 88.62 100 ILE A C 1
ATOM 805 O O . ILE A 1 100 ? 8.312 -19.5 3.723 1 88.62 100 ILE A O 1
ATOM 809 N N . THR A 1 101 ? 8.719 -20.109 1.533 1 88.5 101 THR A N 1
ATOM 810 C CA . THR A 1 101 ? 9.922 -19.281 1.472 1 88.5 101 THR A CA 1
ATOM 811 C C . THR A 1 101 ? 9.57 -17.797 1.587 1 88.5 101 THR A C 1
ATOM 813 O O . THR A 1 101 ? 8.469 -17.391 1.206 1 88.5 101 THR A O 1
ATOM 816 N N . ASN A 1 102 ? 10.469 -17.047 2.139 1 85.62 102 ASN A N 1
ATOM 817 C CA . ASN A 1 102 ? 10.227 -15.625 2.336 1 85.62 102 ASN A CA 1
ATOM 818 C C . ASN A 1 102 ? 10.523 -14.828 1.073 1 85.62 102 ASN A C 1
ATOM 820 O O . ASN A 1 102 ? 11.672 -14.797 0.61 1 85.62 102 ASN A O 1
ATOM 824 N N . PHE A 1 103 ? 9.5 -14.336 0.442 1 88.44 103 PHE A N 1
ATOM 825 C CA . PHE A 1 103 ? 9.633 -13.398 -0.668 1 88.44 103 PHE A CA 1
ATOM 826 C C . PHE A 1 103 ? 9.359 -11.977 -0.209 1 88.44 103 PHE A C 1
ATOM 828 O O . PHE A 1 103 ? 8.617 -11.758 0.754 1 88.44 103 PHE A O 1
ATOM 835 N N . PRO A 1 104 ? 10.023 -11.031 -0.895 1 83.75 104 PRO A N 1
ATOM 836 C CA . PRO A 1 104 ? 9.68 -9.648 -0.564 1 83.75 104 PRO A CA 1
ATOM 837 C C . PRO A 1 104 ? 8.203 -9.336 -0.778 1 83.75 104 PRO A C 1
ATOM 839 O O . PRO A 1 104 ? 7.586 -9.852 -1.716 1 83.75 104 PRO A O 1
ATOM 842 N N . ILE A 1 105 ? 7.68 -8.578 0.068 1 81.81 105 ILE A N 1
ATOM 843 C CA . ILE A 1 105 ? 6.277 -8.18 -0.036 1 81.81 105 ILE A CA 1
ATOM 844 C C . ILE A 1 105 ? 6.188 -6.719 -0.464 1 81.81 105 ILE A C 1
ATOM 846 O O . ILE A 1 105 ? 7.156 -5.965 -0.333 1 81.81 105 ILE A O 1
ATOM 850 N N . PRO A 1 106 ? 5.078 -6.406 -0.985 1 77.12 106 PRO A N 1
ATOM 851 C CA . PRO A 1 106 ? 4.895 -4.996 -1.341 1 77.12 106 PRO A CA 1
ATOM 852 C C . PRO A 1 106 ? 5.172 -4.055 -0.173 1 77.12 106 PRO A C 1
ATOM 854 O O . PRO A 1 106 ? 4.695 -4.285 0.941 1 77.12 106 PRO A O 1
ATOM 857 N N . GLY A 1 107 ? 5.961 -3.01 -0.369 1 69.94 107 GLY A N 1
ATOM 858 C CA . GLY A 1 107 ? 6.344 -2.082 0.683 1 69.94 107 GLY A CA 1
ATOM 859 C C . GLY A 1 107 ? 7.777 -2.26 1.14 1 69.94 107 GLY A C 1
ATOM 860 O O . GLY A 1 107 ? 8.359 -1.354 1.738 1 69.94 107 GLY A O 1
ATOM 861 N N . GLU A 1 108 ? 8.242 -3.396 0.885 1 74.75 108 GLU A N 1
ATOM 862 C CA . GLU A 1 108 ? 9.633 -3.67 1.241 1 74.75 108 GLU A CA 1
ATOM 863 C C . GLU A 1 108 ? 10.586 -3.191 0.15 1 74.75 108 GLU A C 1
ATOM 865 O O . GLU A 1 108 ? 10.234 -3.186 -1.031 1 74.75 108 GLU A O 1
ATOM 870 N N . PRO A 1 109 ? 11.812 -2.789 0.512 1 69.62 109 PRO A N 1
ATOM 871 C CA . PRO A 1 109 ? 12.773 -2.232 -0.443 1 69.62 109 PRO A CA 1
ATOM 872 C C . PRO A 1 109 ? 13.078 -3.188 -1.595 1 69.62 109 PRO A C 1
ATOM 874 O O . PRO A 1 109 ? 13.289 -2.746 -2.729 1 69.62 109 PRO A O 1
ATOM 877 N N . HIS A 1 110 ? 13.086 -4.418 -1.439 1 74.06 110 HIS A N 1
ATOM 878 C CA . HIS A 1 110 ? 13.516 -5.344 -2.482 1 74.06 110 HIS A CA 1
ATOM 879 C C . HIS A 1 110 ? 12.328 -5.855 -3.291 1 74.06 110 HIS A C 1
ATOM 881 O O . HIS A 1 110 ? 12.5 -6.676 -4.195 1 74.06 110 HIS A O 1
ATOM 887 N N . PHE A 1 111 ? 11.148 -5.273 -3.154 1 82.94 111 PHE A N 1
ATOM 888 C CA . PHE A 1 111 ? 9.984 -5.66 -3.943 1 82.94 111 PHE A CA 1
ATOM 889 C C . PHE A 1 111 ? 10.023 -5.012 -5.32 1 82.94 111 PHE A C 1
ATOM 891 O O . PHE A 1 111 ? 10.273 -3.811 -5.441 1 82.94 111 PHE A O 1
ATOM 898 N N . PRO A 1 112 ? 9.922 -5.762 -6.414 1 80.5 112 PRO A N 1
ATOM 899 C CA . PRO A 1 112 ? 10.164 -5.285 -7.777 1 80.5 112 PRO A CA 1
ATOM 900 C C . PRO A 1 112 ? 9.234 -4.148 -8.18 1 80.5 112 PRO A C 1
ATOM 902 O O . PRO A 1 112 ? 9.547 -3.387 -9.102 1 80.5 112 PRO A O 1
ATOM 905 N N . LEU A 1 113 ? 8.055 -3.906 -7.559 1 75.69 113 LEU A N 1
ATOM 906 C CA . LEU A 1 113 ? 7.109 -2.885 -8 1 75.69 113 LEU A CA 1
ATOM 907 C C . LEU A 1 113 ? 6.953 -1.797 -6.949 1 75.69 113 LEU A C 1
ATOM 909 O O . LEU A 1 113 ? 5.918 -1.131 -6.887 1 75.69 113 LEU A O 1
ATOM 913 N N . ASN A 1 114 ? 8.016 -1.541 -6.395 1 68.06 114 ASN A N 1
ATOM 914 C CA . ASN A 1 114 ? 7.906 -0.547 -5.332 1 68.06 114 ASN A CA 1
ATOM 915 C C . ASN A 1 114 ? 7.688 0.854 -5.895 1 68.06 114 ASN A C 1
ATOM 917 O O . ASN A 1 114 ? 8.297 1.228 -6.898 1 68.06 114 ASN A O 1
ATOM 921 N N . GLU A 1 115 ? 6.691 1.414 -5.531 1 69.94 115 GLU A N 1
ATOM 922 C CA . GLU A 1 115 ? 6.379 2.805 -5.852 1 69.94 115 GLU A CA 1
ATOM 923 C C . GLU A 1 115 ? 6.879 3.748 -4.762 1 69.94 115 GLU A C 1
ATOM 925 O O . GLU A 1 115 ? 6.23 4.75 -4.453 1 69.94 115 GLU A O 1
ATOM 930 N N . ASP A 1 116 ? 8.016 3.48 -4.199 1 74.12 116 ASP A N 1
ATOM 931 C CA . ASP A 1 116 ? 8.508 4.145 -2.996 1 74.12 116 ASP A CA 1
ATOM 932 C C . ASP A 1 116 ? 8.867 5.602 -3.283 1 74.12 116 ASP A C 1
ATOM 934 O O . ASP A 1 116 ? 8.586 6.488 -2.479 1 74.12 116 ASP A O 1
ATOM 938 N N . GLU A 1 117 ? 9.391 5.793 -4.477 1 79.12 117 GLU A N 1
ATOM 939 C CA . GLU A 1 117 ? 9.883 7.137 -4.75 1 79.12 117 GLU A CA 1
ATOM 940 C C . GLU A 1 117 ? 8.734 8.141 -4.855 1 79.12 117 GLU A C 1
ATOM 942 O O . GLU A 1 117 ? 8.805 9.227 -4.281 1 79.12 117 GLU A O 1
ATOM 947 N N . VAL A 1 118 ? 7.746 7.785 -5.523 1 83.81 118 VAL A N 1
ATOM 948 C CA . VAL A 1 118 ? 6.59 8.664 -5.695 1 83.81 118 VAL A CA 1
ATOM 949 C C . VAL A 1 118 ? 5.895 8.867 -4.352 1 83.81 118 VAL A C 1
ATOM 951 O O . VAL A 1 118 ? 5.512 9.992 -4.012 1 83.81 118 VAL A O 1
ATOM 954 N N . MET A 1 119 ? 5.793 7.836 -3.625 1 87.81 119 MET A N 1
ATOM 955 C CA . MET A 1 119 ? 5.141 7.914 -2.322 1 87.81 119 MET A CA 1
ATOM 956 C C . MET A 1 119 ? 5.918 8.828 -1.378 1 87.81 119 MET A C 1
ATOM 958 O O . MET A 1 119 ? 5.328 9.664 -0.692 1 87.81 119 MET A O 1
ATOM 962 N N . ARG A 1 120 ? 7.219 8.703 -1.394 1 88.12 120 ARG A N 1
ATOM 963 C CA . ARG A 1 120 ? 8.055 9.523 -0.526 1 88.12 120 ARG A CA 1
ATOM 964 C C . ARG A 1 120 ? 7.93 11 -0.885 1 88.12 120 ARG A C 1
ATOM 966 O O . ARG A 1 120 ? 7.801 11.852 -0.001 1 88.12 120 ARG A O 1
ATOM 973 N N . ALA A 1 121 ? 8 11.25 -2.162 1 90 121 ALA A N 1
ATOM 974 C CA . ALA A 1 121 ? 7.875 12.625 -2.629 1 90 121 ALA A CA 1
ATOM 975 C C . ALA A 1 121 ? 6.5 13.195 -2.299 1 90 121 ALA A C 1
ATOM 977 O O . ALA A 1 121 ? 6.379 14.352 -1.893 1 90 121 ALA A O 1
ATOM 978 N N . TYR A 1 122 ? 5.465 12.406 -2.412 1 94.12 122 TYR A N 1
ATOM 979 C CA . TYR A 1 122 ? 4.094 12.812 -2.121 1 94.12 122 TYR A CA 1
ATOM 980 C C . TYR A 1 122 ? 3.922 13.125 -0.639 1 94.12 122 TYR A C 1
ATOM 982 O O . TYR A 1 122 ? 3.355 14.156 -0.279 1 94.12 122 TYR A O 1
ATOM 990 N N . LEU A 1 123 ? 4.465 12.297 0.177 1 93.38 123 LEU A N 1
ATOM 991 C CA . LEU A 1 123 ? 4.336 12.477 1.619 1 93.38 123 LEU A CA 1
ATOM 992 C C . LEU A 1 123 ? 5.121 13.703 2.084 1 93.38 123 LEU A C 1
ATOM 994 O O . LEU A 1 123 ? 4.688 14.414 2.992 1 93.38 123 LEU A O 1
ATOM 998 N N . GLN A 1 124 ? 6.207 13.867 1.467 1 92.62 124 GLN A N 1
ATOM 999 C CA . GLN A 1 124 ? 6.965 15.07 1.78 1 92.62 124 GLN A CA 1
ATOM 1000 C C . GLN A 1 124 ? 6.172 16.328 1.421 1 92.62 124 GLN A C 1
ATOM 1002 O O . GLN A 1 124 ? 6.152 17.297 2.184 1 92.62 124 GLN A O 1
ATOM 1007 N N . GLN A 1 125 ? 5.547 16.281 0.292 1 94.5 125 GLN A N 1
ATOM 1008 C CA . GLN A 1 125 ? 4.695 17.375 -0.133 1 94.5 125 GLN A CA 1
ATOM 1009 C C . GLN A 1 125 ? 3.572 17.625 0.873 1 94.5 125 GLN A C 1
ATOM 1011 O O . GLN A 1 125 ? 3.305 18.766 1.241 1 94.5 125 GLN A O 1
ATOM 1016 N N . LEU A 1 126 ? 2.959 16.656 1.324 1 96.12 126 LEU A N 1
ATOM 1017 C CA . LEU A 1 126 ? 1.879 16.734 2.301 1 96.12 126 LEU A CA 1
ATOM 1018 C C . LEU A 1 126 ? 2.379 17.312 3.621 1 96.12 126 LEU A C 1
ATOM 1020 O O . LEU A 1 126 ? 1.724 18.172 4.215 1 96.12 126 LEU A O 1
ATOM 1024 N N . ARG A 1 127 ? 3.516 16.781 4.023 1 95.94 127 ARG A N 1
ATOM 1025 C CA . ARG A 1 127 ? 4.066 17.234 5.297 1 95.94 127 ARG A CA 1
ATOM 1026 C C . ARG A 1 127 ? 4.383 18.734 5.25 1 95.94 127 ARG A C 1
ATOM 1028 O O . ARG A 1 127 ? 4.047 19.469 6.176 1 95.94 127 ARG A O 1
ATOM 1035 N N . ARG A 1 128 ? 4.934 19.156 4.219 1 94.19 128 ARG A N 1
ATOM 1036 C CA . ARG A 1 128 ? 5.301 20.562 4.09 1 94.19 128 ARG A CA 1
ATOM 1037 C C . ARG A 1 128 ? 4.066 21.453 4.09 1 94.19 128 ARG A C 1
ATOM 1039 O O . ARG A 1 128 ? 4.016 22.453 4.809 1 94.19 128 ARG A O 1
ATOM 1046 N N . LYS A 1 129 ? 3.139 21.047 3.334 1 95.88 129 LYS A N 1
ATOM 1047 C CA . LYS A 1 129 ? 1.924 21.859 3.24 1 95.88 129 LYS A CA 1
ATOM 1048 C C . LYS A 1 129 ? 1.148 21.844 4.555 1 95.88 129 LYS A C 1
ATOM 1050 O O . LYS A 1 129 ? 0.622 22.859 4.984 1 95.88 129 LYS A O 1
ATOM 1055 N N . THR A 1 130 ? 1.101 20.719 5.172 1 97.31 130 THR A N 1
ATOM 1056 C CA . THR A 1 130 ? 0.399 20.578 6.441 1 97.31 130 THR A CA 1
ATOM 1057 C C . THR A 1 130 ? 1.049 21.438 7.52 1 97.31 130 THR A C 1
ATOM 1059 O O . THR A 1 130 ? 0.356 22.125 8.273 1 97.31 130 THR A O 1
ATOM 1062 N N . GLY A 1 131 ? 2.412 21.391 7.566 1 95.81 131 GLY A N 1
ATOM 1063 C CA . GLY A 1 131 ? 3.121 22.203 8.539 1 95.81 131 GLY A CA 1
ATOM 1064 C C . GLY A 1 131 ? 2.832 23.688 8.406 1 95.81 131 GLY A C 1
ATOM 1065 O O . GLY A 1 131 ? 2.57 24.375 9.398 1 95.81 131 GLY A O 1
ATOM 1066 N N . LEU A 1 132 ? 2.836 24.141 7.223 1 94.25 132 LEU A N 1
ATOM 1067 C CA . LEU A 1 132 ? 2.607 25.562 6.957 1 94.25 132 LEU A CA 1
ATOM 1068 C C . LEU A 1 132 ? 1.178 25.953 7.305 1 94.25 132 LEU A C 1
ATOM 1070 O O . LEU A 1 132 ? 0.955 26.969 7.973 1 94.25 132 LEU A O 1
ATOM 1074 N N . ARG A 1 133 ? 0.231 25.219 6.914 1 95.25 133 ARG A N 1
ATOM 1075 C CA . ARG A 1 133 ? -1.17 25.547 7.164 1 95.25 133 ARG A CA 1
ATOM 1076 C C . ARG A 1 133 ? -1.509 25.406 8.648 1 95.25 133 ARG A C 1
ATOM 1078 O O . ARG A 1 133 ? -2.344 26.141 9.164 1 95.25 133 ARG A O 1
ATOM 1085 N N . LEU A 1 134 ? -0.911 24.453 9.266 1 95.44 134 LEU A N 1
ATOM 1086 C CA . LEU A 1 134 ? -1.15 24.281 10.688 1 95.44 134 LEU A CA 1
ATOM 1087 C C . LEU A 1 134 ? -0.674 25.5 11.477 1 95.44 134 LEU A C 1
ATOM 1089 O O . LEU A 1 134 ? -1.313 25.906 12.453 1 95.44 134 LEU A O 1
ATOM 1093 N N . CYS A 1 135 ? 0.44 26.109 11.047 1 95.06 135 CYS A N 1
ATOM 1094 C CA . CYS A 1 135 ? 0.953 27.312 11.703 1 95.06 135 CYS A CA 1
ATOM 1095 C C . CYS A 1 135 ? -0.075 28.422 11.672 1 95.06 135 CYS A C 1
ATOM 1097 O O . CYS A 1 135 ? -0.194 29.203 12.625 1 95.06 135 CYS A O 1
ATOM 1099 N N . GLU A 1 136 ? -0.83 28.438 10.57 1 93.19 136 GLU A N 1
ATOM 1100 C CA . GLU A 1 136 ? -1.862 29.453 10.438 1 93.19 136 GLU A CA 1
ATOM 1101 C C . GLU A 1 136 ? -2.996 29.234 11.43 1 93.19 136 GLU A C 1
ATOM 1103 O O . GLU A 1 136 ? -3.662 30.172 11.844 1 93.19 136 GLU A O 1
ATOM 1108 N N . LYS A 1 137 ? -3.178 28.016 11.812 1 92.25 137 LYS A N 1
ATOM 1109 C CA . LYS A 1 137 ? -4.258 27.672 12.734 1 92.25 137 LYS A CA 1
ATOM 1110 C C . LYS A 1 137 ? -3.797 27.781 14.18 1 92.25 137 LYS A C 1
ATOM 1112 O O . LYS A 1 137 ? -4.562 28.203 15.055 1 92.25 137 LYS A O 1
ATOM 1117 N N . VAL A 1 138 ? -2.578 27.453 14.43 1 93.5 138 VAL A N 1
ATOM 1118 C CA . VAL A 1 138 ? -2.055 27.328 15.789 1 93.5 138 VAL A CA 1
ATOM 1119 C C . VAL A 1 138 ? -1.707 28.719 16.328 1 93.5 138 VAL A C 1
ATOM 1121 O O . VAL A 1 138 ? -1.924 29 17.516 1 93.5 138 VAL A O 1
ATOM 1124 N N . PHE A 1 139 ? -1.176 29.609 15.477 1 94.12 139 PHE A N 1
ATOM 1125 C CA . PHE A 1 139 ? -0.751 30.922 15.938 1 94.12 139 PHE A CA 1
ATOM 1126 C C . PHE A 1 139 ? -1.809 31.969 15.625 1 94.12 139 PHE A C 1
ATOM 1128 O O . PHE A 1 139 ? -2.307 32.031 14.5 1 94.12 139 PHE A O 1
ATOM 1135 N N . ASP A 1 140 ? -2.148 32.719 16.641 1 89.38 140 ASP A N 1
ATOM 1136 C CA . ASP A 1 140 ? -3.127 33.812 16.484 1 89.38 140 ASP A CA 1
ATOM 1137 C C . ASP A 1 140 ? -2.625 34.875 15.508 1 89.38 140 ASP A C 1
ATOM 1139 O O . ASP A 1 140 ? -1.511 35.375 15.656 1 89.38 140 ASP A O 1
ATOM 1143 N N . PRO A 1 141 ? -3.395 35.188 14.523 1 87.38 141 PRO A N 1
ATOM 1144 C CA . PRO A 1 141 ? -2.943 36.156 13.531 1 87.38 141 PRO A CA 1
ATOM 1145 C C . PRO A 1 141 ? -2.725 37.562 14.133 1 87.38 141 PRO A C 1
ATOM 1147 O O . PRO A 1 141 ? -1.953 38.344 13.586 1 87.38 141 PRO A O 1
ATOM 1150 N N . GLN A 1 142 ? -3.371 37.844 15.281 1 88.88 142 GLN A N 1
ATOM 1151 C CA . GLN A 1 142 ? -3.303 39.188 15.883 1 88.88 142 GLN A CA 1
ATOM 1152 C C . GLN A 1 142 ? -2.082 39.312 16.781 1 88.88 142 GLN A C 1
ATOM 1154 O O . GLN A 1 142 ? -1.395 40.344 16.766 1 88.88 142 GLN A O 1
ATOM 1159 N N . ASN A 1 143 ? -1.772 38.344 17.641 1 87.81 143 ASN A N 1
ATOM 1160 C CA . ASN A 1 143 ? -0.728 38.5 18.641 1 87.81 143 ASN A CA 1
ATOM 1161 C C . ASN A 1 143 ? 0.395 37.5 18.453 1 87.81 143 ASN A C 1
ATOM 1163 O O . ASN A 1 143 ? 1.36 37.469 19.219 1 87.81 143 ASN A O 1
ATOM 1167 N N . ASP A 1 144 ? 0.33 36.562 17.516 1 88.38 144 ASP A N 1
ATOM 1168 C CA . ASP A 1 144 ? 1.358 35.594 17.125 1 88.38 144 ASP A CA 1
ATOM 1169 C C . ASP A 1 144 ? 1.598 34.562 18.234 1 88.38 144 ASP A C 1
ATOM 1171 O O . ASP A 1 144 ? 2.639 33.906 18.266 1 88.38 144 ASP A O 1
ATOM 1175 N N . LYS A 1 145 ? 0.682 34.594 19.188 1 86.88 145 LYS A N 1
ATOM 1176 C CA . LYS A 1 145 ? 0.816 33.625 20.266 1 86.88 145 LYS A CA 1
ATOM 1177 C C . LYS A 1 145 ? 0.115 32.312 19.906 1 86.88 145 LYS A C 1
ATOM 1179 O O . LYS A 1 145 ? -0.912 32.312 19.234 1 86.88 145 LYS A O 1
ATOM 1184 N N . PRO A 1 146 ? 0.735 31.188 20.359 1 87.69 146 PRO A N 1
ATOM 1185 C CA . PRO A 1 146 ? 0.089 29.891 20.109 1 87.69 146 PRO A CA 1
ATOM 1186 C C . PRO A 1 146 ? -1.297 29.781 20.734 1 87.69 146 PRO A C 1
ATOM 1188 O O . PRO A 1 146 ? -1.511 30.281 21.844 1 87.69 146 PRO A O 1
ATOM 1191 N N . SER A 1 147 ? -2.193 29.234 20 1 87.62 147 SER A N 1
ATOM 1192 C CA . SER A 1 147 ? -3.566 29.016 20.438 1 87.62 147 SER A CA 1
ATOM 1193 C C . SER A 1 147 ? -3.627 28 21.578 1 87.62 147 SER A C 1
ATOM 1195 O O . SER A 1 147 ? -3.012 26.938 21.516 1 87.62 147 SER A O 1
ATOM 1197 N N . LYS A 1 148 ? -4.309 28.328 22.656 1 83.31 148 LYS A N 1
ATOM 1198 C CA . LYS A 1 148 ? -4.477 27.438 23.797 1 83.31 148 LYS A CA 1
ATOM 1199 C C . LYS A 1 148 ? -5.293 26.203 23.406 1 83.31 148 LYS A C 1
ATOM 1201 O O . LYS A 1 148 ? -5.133 25.141 24 1 83.31 148 LYS A O 1
ATOM 1206 N N . TRP A 1 149 ? -6.125 26.453 22.422 1 81.94 149 TRP A N 1
ATOM 1207 C CA . TRP A 1 149 ? -6.977 25.359 21.953 1 81.94 149 TRP A CA 1
ATOM 1208 C C . TRP A 1 149 ? -6.137 24.219 21.391 1 81.94 149 TRP A C 1
ATOM 1210 O O . TRP A 1 149 ? -6.395 23.047 21.688 1 81.94 149 TRP A O 1
ATOM 1220 N N . TRP A 1 150 ? -5.133 24.516 20.672 1 86.7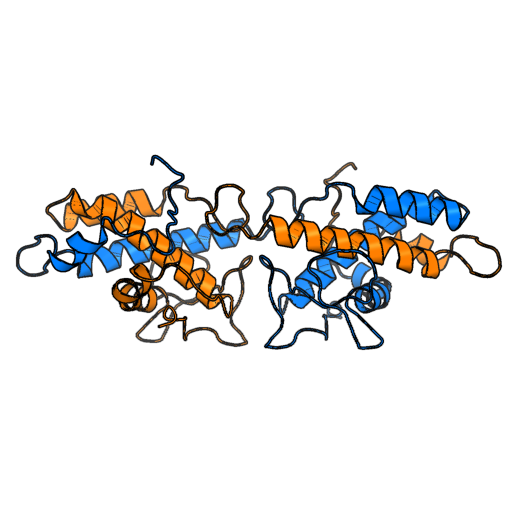5 150 TRP A N 1
ATOM 1221 C CA . TRP A 1 150 ? -4.312 23.5 20.016 1 86.75 150 TRP A CA 1
ATOM 1222 C C . TRP A 1 150 ? -3.328 22.875 21 1 86.75 150 TRP A C 1
ATOM 1224 O O . TRP A 1 150 ? -2.873 21.75 20.812 1 86.75 150 TRP A O 1
ATOM 1234 N N . ALA A 1 151 ? -3.002 23.609 22.078 1 81.94 151 ALA A N 1
ATOM 1235 C CA . ALA A 1 151 ? -2.068 23.125 23.094 1 81.94 151 ALA A CA 1
ATOM 1236 C C . ALA A 1 151 ? -2.605 21.875 23.781 1 81.94 151 ALA A C 1
ATOM 1238 O O . ALA A 1 151 ? -1.834 21 24.203 1 81.94 151 ALA A O 1
ATOM 1239 N N . CYS A 1 152 ? -3.869 21.734 23.844 1 83.06 152 CYS A N 1
ATOM 1240 C CA . CYS A 1 152 ? -4.504 20.625 24.531 1 83.06 152 CYS A CA 1
ATOM 1241 C C . CYS A 1 152 ? -4.316 19.312 23.766 1 83.06 152 CYS A C 1
ATOM 1243 O O . CYS A 1 152 ? -4.375 18.234 24.359 1 83.06 152 CYS A O 1
ATOM 1245 N N . PHE A 1 153 ? -4.02 19.453 22.516 1 85.56 153 PHE A N 1
ATOM 1246 C CA . PHE A 1 153 ? -3.961 18.266 21.688 1 85.56 153 PHE A CA 1
ATOM 1247 C C . PHE A 1 153 ? -2.541 17.703 21.625 1 85.56 153 PHE A C 1
ATOM 1249 O O . PHE A 1 153 ? -2.316 16.609 21.094 1 85.56 153 PHE A O 1
ATOM 1256 N N . VAL A 1 154 ? -1.624 18.391 22.219 1 84.12 154 VAL A N 1
ATOM 1257 C CA . VAL A 1 154 ? -0.212 18.047 22.125 1 84.12 154 VAL A CA 1
ATOM 1258 C C . VAL A 1 154 ? 0.028 16.688 22.797 1 84.12 154 VAL A C 1
ATOM 1260 O O . VAL A 1 154 ? 0.83 15.883 22.328 1 84.12 154 VAL A O 1
ATOM 1263 N N . LYS A 1 155 ? -0.711 16.375 23.797 1 85.25 155 LYS A N 1
ATOM 1264 C CA . LYS A 1 1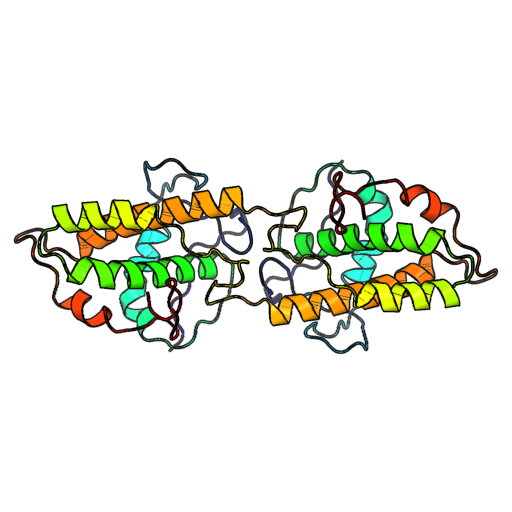55 ? -0.484 15.156 24.562 1 85.25 155 LYS A CA 1
ATOM 1265 C C . LYS A 1 155 ? -1.356 14.016 24.062 1 85.25 155 LYS A C 1
ATOM 1267 O O . LYS A 1 155 ? -1.195 12.867 24.469 1 85.25 155 LYS A O 1
ATOM 1272 N N . ARG A 1 156 ? -2.268 14.367 23.234 1 85.94 156 ARG A N 1
ATOM 1273 C CA . ARG A 1 156 ? -3.174 13.344 22.719 1 85.94 156 ARG A CA 1
ATOM 1274 C C . ARG A 1 156 ? -2.553 12.602 21.547 1 85.94 156 ARG A C 1
ATOM 1276 O O . ARG A 1 156 ? -1.891 13.211 20.703 1 85.94 156 ARG A O 1
ATOM 1283 N N . GLN A 1 157 ? -2.771 11.258 21.562 1 87.62 157 GLN A N 1
ATOM 1284 C CA . GLN A 1 157 ? -2.248 10.43 20.469 1 87.62 157 GLN A CA 1
ATOM 1285 C C . GLN A 1 157 ? -3.379 9.844 19.641 1 87.62 157 GLN A C 1
ATOM 1287 O O . GLN A 1 157 ? -4.246 9.141 20.156 1 87.62 157 GLN A O 1
ATOM 1292 N N . PHE A 1 158 ? -3.312 10.156 18.406 1 90.38 158 PHE A N 1
ATOM 1293 C CA . PHE A 1 158 ? -4.258 9.578 17.453 1 90.38 158 PHE A CA 1
ATOM 1294 C C . PHE A 1 158 ? -4.062 8.07 17.328 1 90.38 158 PHE A C 1
ATOM 1296 O O . PHE A 1 158 ? -2.986 7.605 16.953 1 90.38 158 PHE A O 1
ATOM 1303 N N . MET A 1 159 ? -5.07 7.223 17.781 1 90.19 159 MET A N 1
ATOM 1304 C CA . MET A 1 159 ? -5.043 5.762 17.719 1 90.19 159 MET A CA 1
ATOM 1305 C C . MET A 1 159 ? -3.918 5.203 18.578 1 90.19 159 MET A C 1
ATOM 1307 O O . MET A 1 159 ? -3.441 4.09 18.344 1 90.19 159 MET A O 1
ATOM 1311 N N . ASN A 1 160 ? -3.439 6.004 19.484 1 88.44 160 ASN A N 1
ATOM 1312 C CA . ASN A 1 160 ? -2.322 5.645 20.344 1 88.44 160 ASN A CA 1
ATOM 1313 C C . ASN A 1 160 ? -1.062 5.348 19.531 1 88.44 160 ASN A C 1
ATOM 1315 O O . ASN A 1 160 ? -0.337 4.395 19.844 1 88.44 160 ASN A O 1
ATOM 1319 N N . LYS A 1 161 ? -0.943 6.098 18.406 1 90.06 161 LYS A N 1
ATOM 1320 C CA . LYS A 1 161 ? 0.197 5.895 17.531 1 90.06 161 LYS A CA 1
ATOM 1321 C C . LYS A 1 161 ? 0.927 7.207 17.266 1 90.06 161 LYS A C 1
ATOM 1323 O O . LYS A 1 161 ? 0.37 8.289 17.469 1 90.06 161 LYS A O 1
ATOM 1328 N N . SER A 1 162 ? 2.178 7.074 16.938 1 88.69 162 SER A N 1
ATOM 1329 C CA . SER A 1 162 ? 3 8.219 16.562 1 88.69 162 SER A CA 1
ATOM 1330 C C . SER A 1 162 ? 3.854 7.914 15.336 1 88.69 162 SER A C 1
ATOM 1332 O O . SER A 1 162 ? 4.25 6.77 15.117 1 88.69 162 SER A O 1
ATOM 1334 N N . LEU A 1 163 ? 3.955 8.898 14.484 1 87.12 163 LEU A N 1
ATOM 1335 C CA . LEU A 1 163 ? 4.805 8.734 13.305 1 87.12 163 LEU A CA 1
ATOM 1336 C C . LEU A 1 163 ? 6.273 8.633 13.703 1 87.12 163 LEU A C 1
ATOM 1338 O O . LEU A 1 163 ? 7.051 7.941 13.047 1 87.12 163 LEU A O 1
ATOM 1342 N N . SER A 1 164 ? 6.539 9.336 14.836 1 80.19 164 SER A N 1
ATOM 1343 C CA . SER A 1 164 ? 7.91 9.312 15.336 1 80.19 164 SER A CA 1
ATOM 1344 C C . SER A 1 164 ? 8.133 8.141 16.297 1 80.19 164 SER A C 1
ATOM 1346 O O . SER A 1 164 ? 7.203 7.707 16.969 1 80.19 164 SER A O 1
ATOM 1348 N N . GLY A 1 165 ? 8.797 6.898 15.906 1 62.34 165 GLY A N 1
ATOM 1349 C CA . GLY A 1 165 ? 9.086 5.766 16.766 1 62.34 165 GLY A CA 1
ATOM 1350 C C . GLY A 1 165 ? 9.062 6.113 18.234 1 62.34 165 GLY A C 1
ATOM 1351 O O . GLY A 1 165 ? 9.102 7.293 18.609 1 62.34 165 GLY A O 1
ATOM 1352 N N . PRO A 1 166 ? 8.555 5.121 19.094 1 54.47 166 PRO A N 1
ATOM 1353 C CA . PRO A 1 166 ? 8.617 5.379 20.531 1 54.47 166 PRO A CA 1
ATOM 1354 C C . PRO A 1 166 ? 9.906 6.066 20.953 1 54.47 166 PRO A C 1
ATOM 1356 O O . PRO A 1 166 ? 10.992 5.672 20.516 1 54.47 166 PRO A O 1
ATOM 1359 N N . GLY A 1 167 ? 9.867 7.266 21.625 1 46.97 167 GLY A N 1
ATOM 1360 C CA . GLY A 1 167 ? 11 7.953 22.234 1 46.97 167 GLY A CA 1
ATOM 1361 C C . GLY A 1 167 ? 11.383 9.227 21.516 1 46.97 167 GLY A C 1
ATOM 1362 O O . GLY A 1 167 ? 12.281 9.945 21.938 1 46.97 167 GLY A O 1
ATOM 1363 N N . GLN A 1 168 ? 10.875 9.336 20.281 1 46.44 168 GLN A N 1
ATOM 1364 C CA . GLN A 1 168 ? 11.352 10.562 19.656 1 46.44 168 GLN A CA 1
ATOM 1365 C C . GLN A 1 168 ? 10.344 11.695 19.844 1 46.44 168 GLN A C 1
ATOM 1367 O O . GLN A 1 168 ? 9.141 11.453 19.969 1 46.44 168 GLN A O 1
ATOM 1372 N N . MET B 1 1 ? -18.906 6.641 18.562 1 57.66 1 MET B N 1
ATOM 1373 C CA . MET B 1 1 ? -18.75 7.574 17.453 1 57.66 1 MET B CA 1
ATOM 1374 C C . MET B 1 1 ? -17.516 7.238 16.625 1 57.66 1 MET B C 1
ATOM 1376 O O . MET B 1 1 ? -16.469 6.887 17.188 1 57.66 1 MET B O 1
ATOM 1380 N N . LEU B 1 2 ? -17.578 6.945 15.242 1 78.25 2 LEU B N 1
ATOM 1381 C CA . LEU B 1 2 ? -16.484 6.484 14.391 1 78.25 2 LEU B CA 1
ATOM 1382 C C . LEU B 1 2 ? -15.672 7.66 13.867 1 78.25 2 LEU B C 1
ATOM 1384 O O . LEU B 1 2 ? -16.188 8.781 13.773 1 78.25 2 LEU B O 1
ATOM 1388 N N . ALA B 1 3 ? -14.352 7.566 13.828 1 89.56 3 ALA B N 1
ATOM 1389 C CA . ALA B 1 3 ? -13.477 8.609 13.305 1 89.56 3 ALA B CA 1
ATOM 1390 C C . ALA B 1 3 ? -13.953 9.102 11.945 1 89.56 3 ALA B C 1
ATOM 1392 O O . ALA B 1 3 ? -14.57 8.344 11.188 1 89.56 3 ALA B O 1
ATOM 1393 N N . TYR B 1 4 ? -13.82 10.445 11.727 1 93.44 4 TYR B N 1
ATOM 1394 C CA . TYR B 1 4 ? -14.188 11.031 10.438 1 93.44 4 TYR B CA 1
ATOM 1395 C C . TYR B 1 4 ? -13.344 10.445 9.312 1 93.44 4 TYR B C 1
ATOM 1397 O O . TYR B 1 4 ? -12.125 10.297 9.453 1 93.44 4 TYR B O 1
ATOM 1405 N N . GLN B 1 5 ? -14.031 10.125 8.234 1 93.31 5 GLN B N 1
ATOM 1406 C CA . GLN B 1 5 ? -13.383 9.547 7.066 1 93.31 5 GLN B CA 1
ATOM 1407 C C . GLN B 1 5 ? -13.219 10.578 5.957 1 93.31 5 GLN B C 1
ATOM 1409 O O . GLN B 1 5 ? -13.945 11.578 5.922 1 93.31 5 GLN B O 1
ATOM 1414 N N . SER B 1 6 ? -12.297 10.297 5.074 1 94.5 6 SER B N 1
ATOM 1415 C CA . SER B 1 6 ? -12.094 11.234 3.973 1 94.5 6 SER B CA 1
ATOM 1416 C C . SER B 1 6 ? -13.258 11.188 2.988 1 94.5 6 SER B C 1
ATOM 1418 O O . SER B 1 6 ? -13.773 10.109 2.68 1 94.5 6 SER B O 1
ATOM 1420 N N . SER B 1 7 ? -13.609 12.32 2.543 1 93.44 7 SER B N 1
ATOM 1421 C CA . SER B 1 7 ? -14.672 12.422 1.548 1 93.44 7 SER B CA 1
ATOM 1422 C C . SER B 1 7 ? -14.102 12.664 0.154 1 93.44 7 SER B C 1
ATOM 1424 O O . SER B 1 7 ? -14.852 12.969 -0.781 1 93.44 7 SER B O 1
ATOM 1426 N N . LEU B 1 8 ? -12.812 12.477 -0.007 1 93.44 8 LEU B N 1
ATOM 1427 C CA . LEU B 1 8 ? -12.164 12.969 -1.215 1 93.44 8 LEU B CA 1
ATOM 1428 C C . LEU B 1 8 ? -11.82 11.82 -2.156 1 93.44 8 LEU B C 1
ATOM 1430 O O . LEU B 1 8 ? -11.242 12.039 -3.223 1 93.44 8 LEU B O 1
ATOM 1434 N N . MET B 1 9 ? -12.242 10.609 -1.838 1 88.88 9 MET B N 1
ATOM 1435 C CA . MET B 1 9 ? -11.906 9.469 -2.684 1 88.88 9 MET B CA 1
ATOM 1436 C C . MET B 1 9 ? -12.805 9.422 -3.914 1 88.88 9 MET B C 1
ATOM 1438 O O . MET B 1 9 ? -14.031 9.336 -3.791 1 88.88 9 MET B O 1
ATOM 1442 N N . ASP B 1 10 ? -12.188 9.594 -5.055 1 86.5 10 ASP B N 1
ATOM 1443 C CA . ASP B 1 10 ? -12.875 9.422 -6.328 1 86.5 10 ASP B CA 1
ATOM 1444 C C . ASP B 1 10 ? -12.438 8.133 -7.02 1 86.5 10 ASP B C 1
ATOM 1446 O O . ASP B 1 10 ? -11.305 7.676 -6.836 1 86.5 10 ASP B O 1
ATOM 1450 N N . PRO B 1 11 ? -13.281 7.465 -7.863 1 79.06 11 PRO B N 1
ATOM 1451 C CA . PRO B 1 11 ? -12.922 6.223 -8.547 1 79.06 11 PRO B CA 1
ATOM 1452 C C . PRO B 1 11 ? -11.68 6.367 -9.422 1 79.06 11 PRO B C 1
ATOM 1454 O O . PRO B 1 11 ? -10.93 5.402 -9.609 1 79.06 11 PRO B O 1
ATOM 1457 N N . ASP B 1 12 ? -11.414 7.57 -9.859 1 81.81 12 ASP B N 1
ATOM 1458 C CA . ASP B 1 12 ? -10.312 7.77 -10.797 1 81.81 12 ASP B CA 1
ATOM 1459 C C . ASP B 1 12 ? -9.07 8.281 -10.086 1 81.81 12 ASP B C 1
ATOM 1461 O O . ASP B 1 12 ? -8.078 8.641 -10.727 1 81.81 12 ASP B O 1
ATOM 1465 N N . THR B 1 13 ? -9.148 8.266 -8.758 1 85.75 13 THR B N 1
ATOM 1466 C CA . THR B 1 13 ? -8 8.766 -8 1 85.75 13 THR B CA 1
ATOM 1467 C C . THR B 1 13 ? -6.797 7.848 -8.18 1 85.75 13 THR B C 1
ATOM 1469 O O . THR B 1 13 ? -6.918 6.625 -8.086 1 85.75 13 THR B O 1
ATOM 1472 N N . LYS B 1 14 ? -5.711 8.484 -8.539 1 83.62 14 LYS B N 1
ATOM 1473 C CA . LYS B 1 14 ? -4.477 7.711 -8.664 1 83.62 14 LYS B CA 1
ATOM 1474 C C . LYS B 1 14 ? -3.98 7.242 -7.301 1 83.62 14 LYS B C 1
ATOM 1476 O O . LYS B 1 14 ? -4.242 7.887 -6.281 1 83.62 14 LYS B O 1
ATOM 1481 N N . LEU B 1 15 ? -3.297 6.125 -7.266 1 80.94 15 LEU B N 1
ATOM 1482 C CA . LEU B 1 15 ? -2.783 5.551 -6.027 1 80.94 15 LEU B CA 1
ATOM 1483 C C . LEU B 1 15 ? -1.258 5.512 -6.035 1 80.94 15 LEU B C 1
ATOM 1485 O O . LEU B 1 15 ? -0.641 5.477 -7.102 1 80.94 15 LEU B O 1
ATOM 1489 N N . THR B 1 16 ? -0.677 5.727 -4.926 1 82.12 16 THR B N 1
ATOM 1490 C CA . THR B 1 16 ? 0.74 5.48 -4.684 1 82.12 16 THR B CA 1
ATOM 1491 C C . THR B 1 16 ? 0.933 4.578 -3.467 1 82.12 16 THR B C 1
ATOM 1493 O O . THR B 1 16 ? 0.645 4.984 -2.338 1 82.12 16 THR B O 1
ATOM 1496 N N . GLY B 1 17 ? 1.437 3.355 -3.754 1 76.44 17 GLY B N 1
ATOM 1497 C CA . GLY B 1 17 ? 1.439 2.381 -2.674 1 76.44 17 GLY B CA 1
ATOM 1498 C C . GLY B 1 17 ? 0.049 2.049 -2.166 1 76.44 17 GLY B C 1
ATOM 1499 O O . GLY B 1 17 ? -0.831 1.679 -2.945 1 76.44 17 GLY B O 1
ATOM 1500 N N . ASN B 1 18 ? -0.151 2.24 -0.871 1 78.62 18 ASN B N 1
ATOM 1501 C CA . ASN B 1 18 ? -1.459 1.964 -0.287 1 78.62 18 ASN B CA 1
ATOM 1502 C C . ASN B 1 18 ? -2.203 3.252 0.056 1 78.62 18 ASN B C 1
ATOM 1504 O O . ASN B 1 18 ? -3.109 3.246 0.89 1 78.62 18 ASN B O 1
ATOM 1508 N N . MET B 1 19 ? -1.794 4.359 -0.576 1 87.12 19 MET B N 1
ATOM 1509 C CA . MET B 1 19 ? -2.389 5.664 -0.297 1 87.12 19 MET B CA 1
ATOM 1510 C C . MET B 1 19 ? -3.002 6.266 -1.558 1 87.12 19 MET B C 1
ATOM 1512 O O . MET B 1 19 ? -2.592 5.934 -2.672 1 87.12 19 MET B O 1
ATOM 1516 N N . ALA B 1 20 ? -4.016 7.141 -1.325 1 89.44 20 ALA B N 1
ATOM 1517 C CA . ALA B 1 20 ? -4.574 7.906 -2.438 1 89.44 20 ALA B CA 1
ATOM 1518 C C . ALA B 1 20 ? -3.721 9.133 -2.742 1 89.44 20 ALA B C 1
ATOM 1520 O O . ALA B 1 20 ? -3.381 9.898 -1.84 1 89.44 20 ALA B O 1
ATOM 1521 N N . LEU B 1 21 ? -3.328 9.195 -3.98 1 92.44 21 LEU B N 1
ATOM 1522 C CA . LEU B 1 21 ? -2.625 10.391 -4.434 1 92.44 21 LEU B CA 1
ATOM 1523 C C . LEU B 1 21 ? -3.604 11.531 -4.688 1 92.44 21 LEU B C 1
ATOM 1525 O O . LEU B 1 21 ? -3.973 11.797 -5.836 1 92.44 21 LEU B O 1
ATOM 1529 N N . LEU B 1 22 ? -3.963 12.234 -3.584 1 95.56 22 LEU B N 1
ATOM 1530 C CA . LEU B 1 22 ? -5 13.258 -3.658 1 95.56 22 LEU B CA 1
ATOM 1531 C C . LEU B 1 22 ? -4.406 14.602 -4.047 1 95.56 22 LEU B C 1
ATOM 1533 O O . LEU B 1 22 ? -3.271 14.914 -3.68 1 95.56 22 LEU B O 1
ATOM 1537 N N . PRO B 1 23 ? -5.176 15.359 -4.777 1 94 23 PRO B N 1
ATOM 1538 C CA . PRO B 1 23 ? -4.688 16.688 -5.152 1 94 23 PRO B CA 1
ATOM 1539 C C . PRO B 1 23 ? -4.508 17.609 -3.947 1 94 23 PRO B C 1
ATOM 1541 O O . PRO B 1 23 ? -5.234 17.484 -2.957 1 94 23 PRO B O 1
ATOM 1544 N N . ILE B 1 24 ? -3.584 18.516 -4.004 1 94.94 24 ILE B N 1
ATOM 1545 C CA . ILE B 1 24 ? -3.334 19.453 -2.92 1 94.94 24 ILE B CA 1
ATOM 1546 C C . ILE B 1 24 ? -3.178 20.859 -3.486 1 94.94 24 ILE B C 1
ATOM 1548 O O . ILE B 1 24 ? -2.693 21.047 -4.609 1 94.94 24 ILE B O 1
ATOM 1552 N N . ARG B 1 25 ? -3.686 21.797 -2.752 1 93.31 25 ARG B N 1
ATOM 1553 C CA . ARG B 1 25 ? -3.467 23.188 -3.092 1 93.31 25 ARG B CA 1
ATOM 1554 C C . ARG B 1 25 ? -2.082 23.656 -2.65 1 93.31 25 ARG B C 1
ATOM 1556 O O . ARG B 1 25 ? -1.898 24.078 -1.509 1 93.31 25 ARG B O 1
ATOM 1563 N N . SER B 1 26 ? -1.129 23.375 -3.488 1 86.38 26 SER B N 1
ATOM 1564 C CA . SER B 1 26 ? 0.242 23.672 -3.086 1 86.38 26 SER B CA 1
ATOM 1565 C C . SER B 1 26 ? 1.075 24.141 -4.27 1 86.38 26 SER B C 1
ATOM 1567 O O . SER B 1 26 ? 0.778 23.812 -5.418 1 86.38 26 SER B O 1
ATOM 1569 N N . GLN B 1 27 ? 2.049 25 -3.939 1 84.5 27 GLN B N 1
ATOM 1570 C CA . GLN B 1 27 ? 3.035 25.422 -4.926 1 84.5 27 GLN B CA 1
ATOM 1571 C C . GLN B 1 27 ? 4.297 24.562 -4.852 1 84.5 27 GLN B C 1
ATOM 1573 O O . GLN B 1 27 ? 5.211 24.734 -5.66 1 84.5 27 GLN B O 1
ATOM 1578 N N . PHE B 1 28 ? 4.297 23.766 -3.795 1 84.88 28 PHE B N 1
ATOM 1579 C CA . PHE B 1 28 ? 5.465 22.906 -3.635 1 84.88 28 PHE B CA 1
ATOM 1580 C C . PHE B 1 28 ? 5.516 21.844 -4.73 1 84.88 28 PHE B C 1
ATOM 1582 O O . PHE B 1 28 ? 4.484 21.266 -5.09 1 84.88 28 PHE B O 1
ATOM 1589 N N . LYS B 1 29 ? 6.723 21.578 -5.246 1 85.31 29 LYS B N 1
ATOM 1590 C CA . LYS B 1 29 ? 6.91 20.562 -6.277 1 85.31 29 LYS B CA 1
ATOM 1591 C C . LYS B 1 29 ? 6.668 19.172 -5.715 1 85.31 29 LYS B C 1
ATOM 1593 O O . LYS B 1 29 ? 7.035 18.875 -4.574 1 85.31 29 LYS B O 1
ATOM 1598 N N . GLY B 1 30 ? 5.957 18.391 -6.449 1 87.5 30 GLY B N 1
ATOM 1599 C CA . GLY B 1 30 ? 5.68 17.016 -6.074 1 87.5 30 GLY B CA 1
ATOM 1600 C C . GLY B 1 30 ? 4.699 16.328 -7.008 1 87.5 30 GLY B C 1
ATOM 1601 O O . GLY B 1 30 ? 4.203 16.953 -7.953 1 87.5 30 GLY B O 1
ATOM 1602 N N . PRO B 1 31 ? 4.48 15.094 -6.746 1 91.25 31 PRO B N 1
ATOM 1603 C CA . PRO B 1 31 ? 3.652 14.297 -7.652 1 91.25 31 PRO B CA 1
ATOM 1604 C C . PRO B 1 31 ? 2.16 14.578 -7.5 1 91.25 31 PRO B C 1
ATOM 1606 O O . PRO B 1 31 ? 1.359 14.172 -8.344 1 91.25 31 PRO B O 1
ATOM 1609 N N . ALA B 1 32 ? 1.761 15.289 -6.418 1 93 32 ALA B N 1
ATOM 1610 C CA . ALA B 1 32 ? 0.339 15.531 -6.191 1 93 32 ALA B CA 1
ATOM 1611 C C . ALA B 1 32 ? -0.242 16.438 -7.273 1 93 32 ALA B C 1
ATOM 1613 O O . ALA B 1 32 ? 0.337 17.469 -7.605 1 93 32 ALA B O 1
ATOM 1614 N N . PRO B 1 33 ? -1.338 16 -7.805 1 90.88 33 PRO B N 1
ATOM 1615 C CA . PRO B 1 33 ? -1.997 16.922 -8.742 1 90.88 33 PRO B CA 1
ATOM 1616 C C . PRO B 1 33 ? -2.445 18.219 -8.078 1 90.88 33 PRO B C 1
ATOM 1618 O O . PRO B 1 33 ? -2.611 18.266 -6.855 1 90.88 33 PRO B O 1
ATOM 1621 N N . ARG B 1 34 ? -2.633 19.203 -8.922 1 90.56 34 ARG B N 1
ATOM 1622 C CA . ARG B 1 34 ? -3.094 20.484 -8.383 1 90.56 34 ARG B CA 1
ATOM 1623 C C . ARG B 1 34 ? -4.59 20.438 -8.094 1 90.56 34 ARG B C 1
ATOM 1625 O O . ARG B 1 34 ? -5.375 19.953 -8.906 1 90.56 34 ARG B O 1
ATOM 1632 N N . GLU B 1 35 ? -4.844 20.844 -6.844 1 87.94 35 GLU B N 1
ATOM 1633 C CA . GLU B 1 35 ? -6.246 20.922 -6.441 1 87.94 35 GLU B CA 1
ATOM 1634 C C . GLU B 1 35 ? -6.895 22.219 -6.914 1 87.94 35 GLU B C 1
ATOM 1636 O O . GLU B 1 35 ? -6.32 23.297 -6.762 1 87.94 35 GLU B O 1
ATOM 1641 N N . THR B 1 36 ? -8.07 21.984 -7.574 1 84.56 36 THR B N 1
ATOM 1642 C CA . THR B 1 36 ? -8.781 23.141 -8.094 1 84.56 36 THR B CA 1
ATOM 1643 C C . THR B 1 36 ? -9.898 23.562 -7.148 1 84.56 36 THR B C 1
ATOM 1645 O O . THR B 1 36 ? -10.328 24.719 -7.16 1 84.56 36 THR B O 1
ATOM 1648 N N . LYS B 1 37 ? -10.312 22.719 -6.266 1 87.19 37 LYS B N 1
ATOM 1649 C CA . LYS B 1 37 ? -11.375 23.016 -5.301 1 87.19 37 LYS B CA 1
ATOM 1650 C C . LYS B 1 37 ? -10.844 23.828 -4.129 1 87.19 37 LYS B C 1
ATOM 1652 O O . LYS B 1 37 ? -9.625 23.969 -3.967 1 87.19 37 LYS B O 1
ATOM 1657 N N . ASP B 1 38 ? -11.703 24.266 -3.307 1 89.38 38 ASP B N 1
ATOM 1658 C CA . ASP B 1 38 ? -11.336 25.141 -2.197 1 89.38 38 ASP B CA 1
ATOM 1659 C C . ASP B 1 38 ? -10.734 24.344 -1.043 1 89.38 38 ASP B C 1
ATOM 1661 O O . ASP B 1 38 ? -9.977 24.891 -0.233 1 89.38 38 ASP B O 1
ATOM 1665 N N . THR B 1 39 ? -11.086 23.141 -0.91 1 92.44 39 THR B N 1
ATOM 1666 C CA . THR B 1 39 ? -10.602 22.297 0.183 1 92.44 39 THR B CA 1
ATOM 1667 C C . THR B 1 39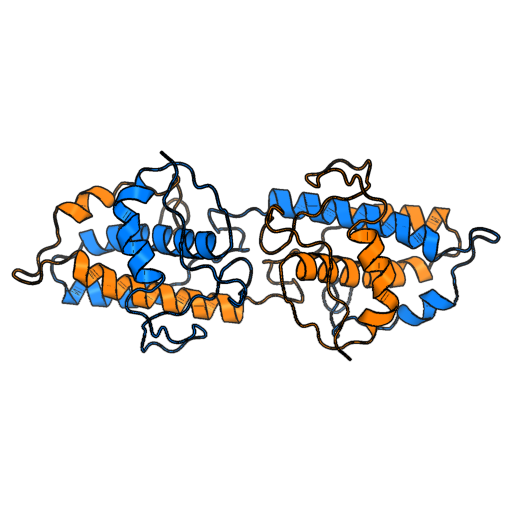 ? -9.867 21.078 -0.357 1 92.44 39 THR B C 1
ATOM 1669 O O . THR B 1 39 ? -10.297 20.469 -1.341 1 92.44 39 THR B O 1
ATOM 1672 N N . ASP B 1 40 ? -8.734 20.828 0.238 1 96.12 40 ASP B N 1
ATOM 1673 C CA . ASP B 1 40 ? -7.98 19.625 -0.135 1 96.12 40 ASP B CA 1
ATOM 1674 C C . ASP B 1 40 ? -7.805 18.703 1.06 1 96.12 40 ASP B C 1
ATOM 1676 O O . ASP B 1 40 ? -8.414 18.906 2.109 1 96.12 40 ASP B O 1
ATOM 1680 N N . ILE B 1 41 ? -7.043 17.688 0.876 1 97.44 41 ILE B N 1
ATOM 1681 C CA . ILE B 1 41 ? -6.895 16.625 1.875 1 97.44 41 ILE B CA 1
ATOM 1682 C C . ILE B 1 41 ? -6.238 17.203 3.131 1 97.44 41 ILE B C 1
ATOM 1684 O O . ILE B 1 41 ? -6.504 16.734 4.242 1 97.44 41 ILE B O 1
ATOM 1688 N N . VAL B 1 42 ? -5.375 18.219 2.967 1 97.31 42 VAL B N 1
ATOM 1689 C CA . VAL B 1 42 ? -4.703 18.844 4.102 1 97.31 42 VAL B CA 1
ATOM 1690 C C . VAL B 1 42 ? -5.715 19.609 4.949 1 97.31 42 VAL B C 1
ATOM 1692 O O . VAL B 1 42 ? -5.734 19.469 6.176 1 97.31 42 VAL B O 1
ATOM 1695 N N . ASP B 1 43 ? -6.594 20.312 4.289 1 96.88 43 ASP B N 1
ATOM 1696 C CA . ASP B 1 43 ? -7.652 21.031 4.996 1 96.88 43 ASP B CA 1
ATOM 1697 C C . ASP B 1 43 ? -8.578 20.062 5.73 1 96.88 43 ASP B C 1
ATOM 1699 O O . ASP B 1 43 ? -8.969 20.312 6.871 1 96.88 43 ASP B O 1
ATOM 1703 N N . GLU B 1 44 ? -8.906 19.078 5.043 1 96.75 44 GLU B N 1
ATOM 1704 C CA . GLU B 1 44 ? -9.773 18.062 5.629 1 96.75 44 GLU B CA 1
ATOM 1705 C C . GLU B 1 44 ? -9.156 17.469 6.891 1 96.75 44 GLU B C 1
ATOM 1707 O O . GLU B 1 44 ? -9.836 17.312 7.91 1 96.75 44 GLU B O 1
ATOM 1712 N N . ALA B 1 45 ? -7.875 17.172 6.82 1 97.25 45 ALA B N 1
ATOM 1713 C CA . ALA B 1 45 ? -7.172 16.562 7.945 1 97.25 45 ALA B CA 1
ATOM 1714 C C . ALA B 1 45 ? -7.102 17.531 9.133 1 97.25 45 ALA B C 1
ATOM 1716 O O . ALA B 1 45 ? -7.316 17.125 10.273 1 97.25 45 ALA B O 1
ATOM 1717 N N . ILE B 1 46 ? -6.848 18.781 8.812 1 95.81 46 ILE B N 1
ATOM 1718 C CA . ILE B 1 46 ? -6.758 19.781 9.875 1 95.81 46 ILE B CA 1
ATOM 1719 C C . ILE B 1 46 ? -8.133 19.969 10.516 1 95.81 46 ILE B C 1
ATOM 1721 O O . ILE B 1 46 ? -8.242 20.031 11.742 1 95.81 46 ILE B O 1
ATOM 1725 N N . CYS B 1 47 ? -9.109 19.906 9.656 1 94.75 47 CYS B N 1
ATOM 1726 C CA . CYS B 1 47 ? -10.477 20.094 10.141 1 94.75 47 CYS B CA 1
ATOM 1727 C C . CYS B 1 47 ? -10.922 18.938 11.016 1 94.75 47 CYS B C 1
ATOM 1729 O O . CYS B 1 47 ? -11.547 19.141 12.055 1 94.75 47 CYS B O 1
ATOM 1731 N N . TYR B 1 48 ? -10.602 17.766 10.648 1 95.69 48 TYR B N 1
ATOM 1732 C CA . TYR B 1 48 ? -11.055 16.578 11.352 1 95.69 48 TYR B CA 1
ATOM 1733 C C . TYR B 1 48 ? -10.133 16.234 12.516 1 95.69 48 TYR B C 1
ATOM 1735 O O . TYR B 1 48 ? -10.445 15.367 13.336 1 95.69 48 TYR B O 1
ATOM 1743 N N . PHE B 1 49 ? -9.008 16.938 12.625 1 95.69 49 PHE B N 1
ATOM 1744 C CA . PHE B 1 49 ? -7.984 16.547 13.586 1 95.69 49 PHE B CA 1
ATOM 1745 C C . PHE B 1 49 ? -8.531 16.609 15.008 1 95.69 49 PHE B C 1
ATOM 1747 O O . PHE B 1 49 ? -8.367 15.656 15.773 1 95.69 49 PHE B O 1
ATOM 1754 N N . LYS B 1 50 ? -9.219 17.641 15.32 1 90.69 50 LYS B N 1
ATOM 1755 C CA . LYS B 1 50 ? -9.703 17.844 16.688 1 90.69 50 LYS B CA 1
ATOM 1756 C C . LYS B 1 50 ? -10.656 16.734 17.109 1 90.69 50 LYS B C 1
ATOM 1758 O O . LYS B 1 50 ? -10.664 16.312 18.266 1 90.69 50 LYS B O 1
ATOM 1763 N N . ALA B 1 51 ? -11.367 16.281 16.188 1 92.19 51 ALA B N 1
ATOM 1764 C CA . ALA B 1 51 ? -12.297 15.188 16.484 1 92.19 51 ALA B CA 1
ATOM 1765 C C . ALA B 1 51 ? -11.578 13.844 16.453 1 92.19 51 ALA B C 1
ATOM 1767 O O . ALA B 1 51 ? -11.695 13.047 17.375 1 92.19 51 ALA B O 1
ATOM 1768 N N . ASN B 1 52 ? -10.781 13.602 15.469 1 94.25 52 ASN B N 1
ATOM 1769 C CA . ASN B 1 52 ? -10.195 12.289 15.203 1 94.25 52 ASN B CA 1
ATOM 1770 C C . ASN B 1 52 ? -9.148 11.914 16.25 1 94.25 52 ASN B C 1
ATOM 1772 O O . ASN B 1 52 ? -8.961 10.734 16.547 1 94.25 52 ASN B O 1
ATOM 1776 N N . VAL B 1 53 ? -8.57 12.867 16.828 1 93.19 53 VAL B N 1
ATOM 1777 C CA . VAL B 1 53 ? -7.48 12.609 17.766 1 93.19 53 VAL B CA 1
ATOM 1778 C C . VAL B 1 53 ? -8.039 11.961 19.031 1 93.19 53 VAL B C 1
ATOM 1780 O O . VAL B 1 53 ? -7.285 11.375 19.812 1 93.19 53 VAL B O 1
ATOM 1783 N N . PHE B 1 54 ? -9.344 11.961 19.203 1 90.75 54 PHE B N 1
ATOM 1784 C CA . PHE B 1 54 ? -9.969 11.383 20.391 1 90.75 54 PHE B CA 1
ATOM 1785 C C . PHE B 1 54 ? -10.344 9.93 20.156 1 90.75 54 PHE B C 1
ATOM 1787 O O . PHE B 1 54 ? -10.703 9.211 21.094 1 90.75 54 PHE B O 1
ATOM 1794 N N . PHE B 1 55 ? -10.25 9.523 19.031 1 90 55 PHE B N 1
ATOM 1795 C CA . PHE B 1 55 ? -10.625 8.148 18.703 1 90 55 PHE B CA 1
ATOM 1796 C C . PHE B 1 55 ? -9.43 7.219 18.828 1 90 55 PHE B C 1
ATOM 1798 O O . PHE B 1 55 ? -8.32 7.574 18.422 1 90 55 PHE B O 1
ATOM 1805 N N . LYS B 1 56 ? -9.664 6.066 19.297 1 88.81 56 LYS B N 1
ATOM 1806 C CA . LYS B 1 56 ? -8.609 5.074 19.484 1 88.81 56 LYS B CA 1
ATOM 1807 C C . LYS B 1 56 ? -8.547 4.109 18.297 1 88.81 56 LYS B C 1
ATOM 1809 O O . LYS B 1 56 ? -7.566 3.375 18.141 1 88.81 56 LYS B O 1
ATOM 1814 N N . ASN B 1 57 ? -9.578 4.168 17.594 1 88.31 57 ASN B N 1
ATOM 1815 C CA . ASN B 1 57 ? -9.648 3.285 16.438 1 88.31 57 ASN B CA 1
ATOM 1816 C C . ASN B 1 57 ? -10.109 4.031 15.18 1 88.31 57 ASN B C 1
ATOM 1818 O O . ASN B 1 57 ? -10.773 5.066 15.281 1 88.31 57 ASN B O 1
ATOM 1822 N N . TYR B 1 58 ? -9.641 3.553 14.117 1 90 58 TYR B N 1
ATOM 1823 C CA . TYR B 1 58 ? -10.031 4.102 12.82 1 90 58 TYR B CA 1
ATOM 1824 C C . TYR B 1 58 ? -10.398 2.992 11.844 1 90 58 TYR B C 1
ATOM 1826 O O . TYR B 1 58 ? -9.625 2.059 11.633 1 90 58 TYR B O 1
ATOM 1834 N N . GLU B 1 59 ? -11.547 3.033 11.391 1 85.88 59 GLU B N 1
ATOM 1835 C CA . GLU B 1 59 ? -11.945 2.086 10.352 1 85.88 59 GLU B CA 1
ATOM 1836 C C . GLU B 1 59 ? -11.57 2.592 8.961 1 85.88 59 GLU B C 1
ATOM 1838 O O . GLU B 1 59 ? -12.211 3.5 8.43 1 85.88 59 GLU B O 1
ATOM 1843 N N . ILE B 1 60 ? -10.523 2.002 8.422 1 84.81 60 ILE B N 1
ATOM 1844 C CA . ILE B 1 60 ? -10.055 2.418 7.105 1 84.81 60 ILE B CA 1
ATOM 1845 C C . ILE B 1 60 ? -11 1.88 6.031 1 84.81 60 ILE B C 1
ATOM 1847 O O . ILE B 1 60 ? -11.109 0.666 5.844 1 84.81 60 ILE B O 1
ATOM 1851 N N . LYS B 1 61 ? -11.656 2.762 5.336 1 81.75 61 LYS B N 1
ATOM 1852 C CA . LYS B 1 61 ? -12.625 2.342 4.324 1 81.75 61 LYS B CA 1
ATOM 1853 C C . LYS B 1 61 ? -11.992 2.346 2.934 1 81.75 61 LYS B C 1
ATOM 1855 O O . LYS B 1 61 ? -12.398 1.569 2.062 1 81.75 61 LYS B O 1
ATOM 1860 N N . ASN B 1 62 ? -11.078 3.227 2.66 1 81.94 62 ASN B N 1
ATOM 1861 C CA . ASN B 1 62 ? -10.422 3.332 1.361 1 81.94 62 ASN B CA 1
ATOM 1862 C C . ASN B 1 62 ? -9.047 3.982 1.479 1 81.94 62 ASN B C 1
ATOM 1864 O O . ASN B 1 62 ? -8.586 4.273 2.586 1 81.94 62 ASN B O 1
ATOM 1868 N N . GLU B 1 63 ? -8.352 4.211 0.367 1 85.88 63 GLU B N 1
ATOM 1869 C CA . GLU B 1 63 ? -6.977 4.699 0.361 1 85.88 63 GLU B CA 1
ATOM 1870 C C . GLU B 1 63 ? -6.906 6.164 0.779 1 85.88 63 GLU B C 1
ATOM 1872 O O . GLU B 1 63 ? -5.883 6.621 1.287 1 85.88 63 GLU B O 1
ATOM 1877 N N . ALA B 1 64 ? -7.984 6.898 0.531 1 91.75 64 ALA B N 1
ATOM 1878 C CA . ALA B 1 64 ? -8.016 8.289 0.968 1 91.75 64 ALA B CA 1
ATOM 1879 C C . ALA B 1 64 ? -7.984 8.391 2.49 1 91.75 64 ALA B C 1
ATOM 1881 O O . ALA B 1 64 ? -7.406 9.32 3.047 1 91.75 64 ALA B O 1
ATOM 1882 N N . ASP B 1 65 ? -8.57 7.438 3.15 1 91.94 65 ASP B N 1
ATOM 1883 C CA . ASP B 1 65 ? -8.516 7.371 4.609 1 91.94 65 ASP B CA 1
ATOM 1884 C C . ASP B 1 65 ? -7.086 7.16 5.098 1 91.94 65 ASP B C 1
ATOM 1886 O O . ASP B 1 65 ? -6.688 7.719 6.125 1 91.94 65 ASP B O 1
ATOM 1890 N N . ARG B 1 66 ? -6.336 6.391 4.367 1 90.56 66 ARG B N 1
ATOM 1891 C CA . ARG B 1 66 ? -4.941 6.164 4.738 1 90.56 66 ARG B CA 1
ATOM 1892 C C . ARG B 1 66 ? -4.129 7.449 4.629 1 90.56 66 ARG B C 1
ATOM 1894 O O . ARG B 1 66 ? -3.262 7.715 5.465 1 90.56 66 ARG B O 1
ATOM 1901 N N . THR B 1 67 ? -4.418 8.203 3.586 1 94.69 67 THR B N 1
ATOM 1902 C CA . THR B 1 67 ? -3.77 9.508 3.445 1 94.69 67 THR B CA 1
ATOM 1903 C C . THR B 1 67 ? -4.156 10.43 4.598 1 94.69 67 THR B C 1
ATOM 1905 O O . THR B 1 67 ? -3.297 11.094 5.18 1 94.69 67 THR B O 1
ATOM 1908 N N . LEU B 1 68 ? -5.445 10.375 4.941 1 96.44 68 LEU B N 1
ATOM 1909 C CA . LEU B 1 68 ? -5.957 11.188 6.043 1 96.44 68 LEU B CA 1
ATOM 1910 C C . LEU B 1 68 ? -5.293 10.797 7.359 1 96.44 68 LEU B C 1
ATOM 1912 O O . LEU B 1 68 ? -4.902 11.664 8.141 1 96.44 68 LEU B O 1
ATOM 1916 N N . ILE B 1 69 ? -5.141 9.539 7.555 1 94.12 69 ILE B N 1
ATOM 1917 C CA . ILE B 1 69 ? -4.535 9.023 8.781 1 94.12 69 ILE B CA 1
ATOM 1918 C C . ILE B 1 69 ? -3.086 9.492 8.875 1 94.12 69 ILE B C 1
ATOM 1920 O O . ILE B 1 69 ? -2.639 9.938 9.938 1 94.12 69 ILE B O 1
ATOM 1924 N N . TYR B 1 70 ? -2.412 9.406 7.77 1 95.06 70 TYR B N 1
ATOM 1925 C CA . TYR B 1 70 ? -1.015 9.82 7.77 1 95.06 70 TYR B CA 1
ATOM 1926 C C . TYR B 1 70 ? -0.885 11.289 8.156 1 95.06 70 TYR B C 1
ATOM 1928 O O . TYR B 1 70 ? -0.058 11.648 8.992 1 95.06 70 TYR B O 1
ATOM 1936 N N . ILE B 1 71 ? -1.663 12.117 7.543 1 97.06 71 ILE B N 1
ATOM 1937 C CA . ILE B 1 71 ? -1.597 13.555 7.812 1 97.06 71 ILE B CA 1
ATOM 1938 C C . ILE B 1 71 ? -1.978 13.82 9.266 1 97.06 71 ILE B C 1
ATOM 1940 O O . ILE B 1 71 ? -1.364 14.664 9.93 1 97.06 71 ILE B O 1
ATOM 1944 N N . THR B 1 72 ? -2.973 13.094 9.719 1 96.5 72 THR B N 1
ATOM 1945 C CA . THR B 1 72 ? -3.416 13.258 11.102 1 96.5 72 THR B CA 1
ATOM 1946 C C . THR B 1 72 ? -2.293 12.922 12.078 1 96.5 72 THR B C 1
ATOM 1948 O O . THR B 1 72 ? -2.057 13.648 13.039 1 96.5 72 THR B O 1
ATOM 1951 N N . LEU B 1 73 ? -1.618 11.82 11.805 1 94.25 73 LEU B N 1
ATOM 1952 C CA . LEU B 1 73 ? -0.468 11.461 12.625 1 94.25 73 LEU B CA 1
ATOM 1953 C C . LEU B 1 73 ? 0.603 12.547 12.57 1 94.25 73 LEU B C 1
ATOM 1955 O O . LEU B 1 73 ? 1.204 12.875 13.594 1 94.25 73 LEU B O 1
ATOM 1959 N N . TYR B 1 74 ? 0.777 13.086 11.406 1 96 74 TYR B N 1
ATOM 1960 C CA . TYR B 1 74 ? 1.798 14.109 11.227 1 96 74 TYR B CA 1
ATOM 1961 C C . TYR B 1 74 ? 1.413 15.391 11.953 1 96 74 TYR B C 1
ATOM 1963 O O . TYR B 1 74 ? 2.275 16.094 12.484 1 96 74 TYR B O 1
ATOM 1971 N N . ILE B 1 75 ? 0.173 15.75 11.945 1 96.44 75 ILE B N 1
ATOM 1972 C CA . ILE B 1 75 ? -0.3 16.922 12.656 1 96.44 75 ILE B CA 1
ATOM 1973 C C . ILE B 1 75 ? 0.036 16.812 14.141 1 96.44 75 ILE B C 1
ATOM 1975 O O . ILE B 1 75 ? 0.416 17.797 14.781 1 96.44 75 ILE B O 1
ATOM 1979 N N . SER B 1 76 ? -0.073 15.586 14.609 1 93.88 76 SER B N 1
ATOM 1980 C CA . SER B 1 76 ? 0.305 15.352 16 1 93.88 76 SER B CA 1
ATOM 1981 C C . SER B 1 76 ? 1.779 15.672 16.234 1 93.88 76 SER B C 1
ATOM 1983 O O . SER B 1 76 ? 2.137 16.297 17.234 1 93.88 76 SER B O 1
ATOM 1985 N N . GLU B 1 77 ? 2.615 15.25 15.297 1 92.94 77 GLU B N 1
ATOM 1986 C CA . GLU B 1 77 ? 4.043 15.547 15.383 1 92.94 77 GLU B CA 1
ATOM 1987 C C . GLU B 1 77 ? 4.293 17.047 15.32 1 92.94 77 GLU B C 1
ATOM 1989 O O . GLU B 1 77 ? 5.113 17.578 16.078 1 92.94 77 GLU B O 1
ATOM 1994 N N . CYS B 1 78 ? 3.619 17.703 14.453 1 95.19 78 CYS B N 1
ATOM 1995 C CA . CYS B 1 78 ? 3.758 19.141 14.289 1 95.19 78 CYS B CA 1
ATOM 1996 C C . CYS B 1 78 ? 3.35 19.875 15.562 1 95.19 78 CYS B C 1
ATOM 1998 O O . CYS B 1 78 ? 4.039 20.797 16 1 95.19 78 CYS B O 1
ATOM 2000 N N . SER B 1 79 ? 2.201 19.469 16.141 1 92.56 79 SER B N 1
ATOM 2001 C CA . SER B 1 79 ? 1.655 20.109 17.328 1 92.56 79 SER B CA 1
ATOM 2002 C C . SER B 1 79 ? 2.623 20.016 18.5 1 92.56 79 SER B C 1
ATOM 2004 O O . SER B 1 79 ? 2.795 20.984 19.25 1 92.56 79 SER B O 1
ATOM 2006 N N . LYS B 1 80 ? 3.271 18.875 18.578 1 90.81 80 LYS B N 1
ATOM 2007 C CA . LYS B 1 80 ? 4.254 18.688 19.641 1 90.81 80 LYS B CA 1
ATOM 2008 C C . LYS B 1 80 ? 5.422 19.656 19.5 1 90.81 80 LYS B C 1
ATOM 2010 O O . LYS B 1 80 ? 5.922 20.188 20.484 1 90.81 80 LYS B O 1
ATOM 2015 N N . LYS B 1 81 ? 5.816 19.906 18.281 1 91.56 81 LYS B N 1
ATOM 2016 C CA . LYS B 1 81 ? 6.957 20.766 18.016 1 91.56 81 LYS B CA 1
ATOM 2017 C C . LYS B 1 81 ? 6.566 22.25 18.141 1 91.56 81 LYS B C 1
ATOM 2019 O O . LYS B 1 81 ? 7.324 23.047 18.672 1 91.56 81 LYS B O 1
ATOM 2024 N N . LEU B 1 82 ? 5.398 22.562 17.703 1 92.75 82 LEU B N 1
ATOM 2025 C CA . LEU B 1 82 ? 4.973 23.969 17.609 1 92.75 82 LEU B CA 1
ATOM 2026 C C . LEU B 1 82 ? 4.746 24.547 19 1 92.75 82 LEU B C 1
ATOM 2028 O O . LEU B 1 82 ? 4.887 25.766 19.203 1 92.75 82 LEU B O 1
ATOM 2032 N N . GLN B 1 83 ? 4.5 23.688 19.953 1 87.69 83 GLN B N 1
ATOM 2033 C CA . GLN B 1 83 ? 4.215 24.172 21.312 1 87.69 83 GLN B CA 1
ATOM 2034 C C . GLN B 1 83 ? 5.449 24.797 21.938 1 87.69 83 GLN B C 1
ATOM 2036 O O . GLN B 1 83 ? 5.336 25.562 22.906 1 87.69 83 GLN B O 1
ATOM 2041 N N . LYS B 1 84 ? 6.578 24.531 21.422 1 88.94 84 LYS B N 1
ATOM 2042 C CA . LYS B 1 84 ? 7.836 25.016 21.969 1 88.94 84 LYS B CA 1
ATOM 2043 C C . LYS B 1 84 ? 8.133 26.438 21.5 1 88.94 84 LYS B C 1
ATOM 2045 O O . LYS B 1 84 ? 9.039 27.094 22.016 1 88.94 84 LYS B O 1
ATOM 2050 N N . TYR B 1 85 ? 7.363 26.891 20.594 1 90.38 85 TYR B N 1
ATOM 2051 C CA . TYR B 1 85 ? 7.668 28.188 19.984 1 90.38 85 TYR B CA 1
ATOM 2052 C C . TYR B 1 85 ? 6.555 29.188 20.25 1 90.38 85 TYR B C 1
ATOM 2054 O O . TYR B 1 85 ? 5.383 28.812 20.344 1 90.38 85 TYR B O 1
ATOM 2062 N N . ASN B 1 86 ? 7.008 30.547 20.359 1 88.88 86 ASN B N 1
ATOM 2063 C CA . ASN B 1 86 ? 6.043 31.578 20.703 1 88.88 86 ASN B CA 1
ATOM 2064 C C . ASN B 1 86 ? 5.84 32.562 19.547 1 88.88 86 ASN B C 1
ATOM 2066 O O . ASN B 1 86 ? 5.293 33.656 19.719 1 88.88 86 ASN B O 1
ATOM 2070 N N . SER B 1 87 ? 6.426 32.219 18.359 1 92.69 87 SER B N 1
ATOM 2071 C CA . SER B 1 87 ? 6.23 33.062 17.188 1 92.69 87 SER B CA 1
ATOM 2072 C C . SER B 1 87 ? 5.953 32.219 15.945 1 92.69 87 SER B C 1
ATOM 2074 O O . SER B 1 87 ? 6.551 31.172 15.766 1 92.69 87 SER B O 1
ATOM 2076 N N . LYS B 1 88 ? 5.039 32.75 15.141 1 93.31 88 LYS B N 1
ATOM 2077 C CA . LYS B 1 88 ? 4.648 32.062 13.914 1 93.31 88 LYS B CA 1
ATOM 2078 C C . LYS B 1 88 ? 5.852 31.844 13 1 93.31 88 LYS B C 1
ATOM 2080 O O . LYS B 1 88 ? 5.996 30.781 12.398 1 93.31 88 LYS B O 1
ATOM 2085 N N . ILE B 1 89 ? 6.699 32.844 12.922 1 94.56 89 ILE B N 1
ATOM 2086 C CA . ILE B 1 89 ? 7.863 32.781 12.039 1 94.56 89 ILE B CA 1
ATOM 2087 C C . ILE B 1 89 ? 8.781 31.656 12.477 1 94.56 89 ILE B C 1
ATOM 2089 O O . ILE B 1 89 ? 9.242 30.875 11.648 1 94.56 89 ILE B O 1
ATOM 2093 N N . GLN B 1 90 ? 9.016 31.531 13.789 1 94.5 90 GLN B N 1
ATOM 2094 C CA . GLN B 1 90 ? 9.844 30.438 14.312 1 94.5 90 GLN B CA 1
ATOM 2095 C C . GLN B 1 90 ? 9.18 29.094 14.094 1 94.5 90 GLN B C 1
ATOM 2097 O O . GLN B 1 90 ? 9.852 28.109 13.773 1 94.5 90 GLN B O 1
ATOM 2102 N N . GLY B 1 91 ? 7.832 29.047 14.266 1 94.94 91 GLY B N 1
ATOM 2103 C CA . GLY B 1 91 ? 7.086 27.812 14.023 1 94.94 91 GLY B CA 1
ATOM 2104 C C . GLY B 1 91 ? 7.172 27.344 12.586 1 94.94 91 GLY B C 1
ATOM 2105 O O . GLY B 1 91 ? 7.348 26.156 12.328 1 94.94 91 GLY B O 1
ATOM 2106 N N . GLU B 1 92 ? 7.066 28.297 11.672 1 95.56 92 GLU B N 1
ATOM 2107 C CA . GLU B 1 92 ? 7.133 27.984 10.25 1 95.56 92 GLU B CA 1
ATOM 2108 C C . GLU B 1 92 ? 8.508 27.438 9.875 1 95.56 92 GLU B C 1
ATOM 2110 O O . GLU B 1 92 ? 8.609 26.516 9.047 1 95.56 92 GLU B O 1
ATOM 2115 N N . LYS B 1 93 ? 9.57 28 10.438 1 95.62 93 LYS B N 1
ATOM 2116 C CA . LYS B 1 93 ? 10.914 27.5 10.188 1 95.62 93 LYS B CA 1
ATOM 2117 C C . LYS B 1 93 ? 11.07 26.062 10.672 1 95.62 93 LYS B C 1
ATOM 2119 O O . LYS B 1 93 ? 11.664 25.234 9.977 1 95.62 93 LYS B O 1
ATOM 2124 N N . GLU B 1 94 ? 10.531 25.812 11.883 1 95.31 94 GLU B N 1
ATOM 2125 C CA . GLU B 1 94 ? 10.578 24.469 12.43 1 95.31 94 GLU B CA 1
ATOM 2126 C C . GLU B 1 94 ? 9.797 23.484 11.562 1 95.31 94 GLU B C 1
ATOM 2128 O O . GLU B 1 94 ? 10.227 22.344 11.359 1 95.31 94 GLU B O 1
ATOM 2133 N N . MET B 1 95 ? 8.617 23.938 11.023 1 96.06 95 MET B N 1
ATOM 2134 C CA . MET B 1 95 ? 7.789 23.094 10.18 1 96.06 95 MET B CA 1
ATOM 2135 C C . MET B 1 95 ? 8.508 22.75 8.875 1 96.06 95 MET B C 1
ATOM 2137 O O . MET B 1 95 ? 8.359 21.641 8.352 1 96.06 95 MET B O 1
ATOM 2141 N N . TYR B 1 96 ? 9.273 23.75 8.383 1 92.44 96 TYR B N 1
ATOM 2142 C CA . TYR B 1 96 ? 10.047 23.5 7.172 1 92.44 96 TYR B CA 1
ATOM 2143 C C . TYR B 1 96 ? 11.055 22.375 7.391 1 92.44 96 TYR B C 1
ATOM 2145 O O . TYR B 1 96 ? 11.156 21.453 6.574 1 92.44 96 TYR B O 1
ATOM 2153 N N . THR B 1 97 ? 11.773 22.406 8.484 1 93.44 97 THR B N 1
ATOM 2154 C CA . THR B 1 97 ? 12.766 21.391 8.82 1 93.44 97 THR B CA 1
ATOM 2155 C C . THR B 1 97 ? 12.102 20.047 9.055 1 93.44 97 THR B C 1
ATOM 2157 O O . THR B 1 97 ? 12.578 19.016 8.57 1 93.44 97 THR B O 1
ATOM 2160 N N . LEU B 1 98 ? 10.984 20.047 9.766 1 94.06 98 LEU B N 1
ATOM 2161 C CA . LEU B 1 98 ? 10.258 18.812 10.062 1 94.06 98 LEU B CA 1
ATOM 2162 C C . LEU B 1 98 ? 9.711 18.188 8.797 1 94.06 98 LEU B C 1
ATOM 2164 O O . LEU B 1 98 ? 9.68 16.953 8.664 1 94.06 98 LEU B O 1
ATOM 2168 N N . GLY B 1 99 ? 9.242 19.016 7.84 1 92.75 99 GLY B N 1
ATOM 2169 C CA . GLY B 1 99 ? 8.617 18.547 6.609 1 92.75 99 GLY B CA 1
ATOM 2170 C C . GLY B 1 99 ? 9.57 17.781 5.715 1 92.75 99 GLY B C 1
ATOM 2171 O O . GLY B 1 99 ? 9.141 16.938 4.918 1 92.75 99 GLY B O 1
ATOM 2172 N N . ILE B 1 100 ? 10.852 17.969 5.855 1 88.62 100 ILE B N 1
ATOM 2173 C CA . ILE B 1 100 ? 11.82 17.312 4.98 1 88.62 100 ILE B CA 1
ATOM 2174 C C . ILE B 1 100 ? 12.523 16.188 5.734 1 88.62 100 ILE B C 1
ATOM 2176 O O . ILE B 1 100 ? 13.312 15.438 5.152 1 88.62 100 ILE B O 1
ATOM 2180 N N . THR B 1 101 ? 12.227 16.141 7.059 1 88.25 101 THR B N 1
ATOM 2181 C CA . THR B 1 101 ? 12.766 15.039 7.836 1 88.25 101 THR B CA 1
ATOM 2182 C C . THR B 1 101 ? 12.219 13.703 7.344 1 88.25 101 THR B C 1
ATOM 2184 O O . THR B 1 101 ? 11.109 13.648 6.805 1 88.25 101 THR B O 1
ATOM 2187 N N . ASN B 1 102 ? 13.008 12.688 7.5 1 85.44 102 ASN B N 1
ATOM 2188 C CA . ASN B 1 102 ? 12.594 11.367 7.027 1 85.44 102 ASN B CA 1
ATOM 2189 C C . ASN B 1 102 ? 11.711 10.656 8.047 1 85.44 102 ASN B C 1
ATOM 2191 O O . ASN B 1 102 ? 12.148 10.375 9.164 1 85.44 102 ASN B O 1
ATOM 2195 N N . PHE B 1 103 ? 10.445 10.547 7.734 1 88.31 103 PHE B N 1
ATOM 2196 C CA . PHE B 1 103 ? 9.516 9.742 8.516 1 88.31 103 PHE B CA 1
ATOM 2197 C C . PHE B 1 103 ? 9.266 8.398 7.832 1 88.31 103 PHE B C 1
ATOM 2199 O O . PHE B 1 103 ? 9.375 8.281 6.609 1 88.31 103 PHE B O 1
ATOM 2206 N N . PRO B 1 104 ? 8.992 7.398 8.672 1 83.62 104 PRO B N 1
ATOM 2207 C CA . PRO B 1 104 ? 8.625 6.125 8.047 1 83.62 104 PRO B CA 1
ATOM 2208 C C . PRO B 1 104 ? 7.398 6.25 7.141 1 83.62 104 PRO B C 1
ATOM 2210 O O . PRO B 1 104 ? 6.477 7.008 7.445 1 83.62 104 PRO B O 1
ATOM 2213 N N . ILE B 1 105 ? 7.426 5.566 6.094 1 81.81 105 ILE B N 1
ATOM 2214 C CA . ILE B 1 105 ? 6.309 5.574 5.16 1 81.81 105 ILE B CA 1
ATOM 2215 C C . ILE B 1 105 ? 5.566 4.242 5.234 1 81.81 105 ILE B C 1
ATOM 2217 O O . ILE B 1 105 ? 6.105 3.248 5.727 1 81.81 105 ILE B O 1
ATOM 2221 N N . PRO B 1 106 ? 4.375 4.293 4.805 1 77 106 PRO B N 1
ATOM 2222 C CA . PRO B 1 106 ? 3.633 3.029 4.77 1 77 106 PRO B CA 1
ATOM 2223 C C . PRO B 1 106 ? 4.379 1.928 4.02 1 77 106 PRO B C 1
ATOM 2225 O O . PRO B 1 106 ? 4.895 2.16 2.924 1 77 106 PRO B O 1
ATOM 2228 N N . GLY B 1 107 ? 4.504 0.74 4.59 1 70 107 GLY B N 1
ATOM 2229 C CA . GLY B 1 107 ? 5.246 -0.361 4 1 70 107 GLY B CA 1
ATOM 2230 C C . GLY B 1 107 ? 6.574 -0.619 4.688 1 70 107 GLY B C 1
ATOM 2231 O O . GLY B 1 107 ? 7.145 -1.706 4.562 1 70 107 GLY B O 1
ATOM 2232 N N . GLU B 1 108 ? 7 0.378 5.312 1 74.69 108 GLU B N 1
ATOM 2233 C CA . GLU B 1 108 ? 8.25 0.235 6.047 1 74.69 108 GLU B CA 1
ATOM 2234 C C . GLU B 1 108 ? 8.016 -0.358 7.434 1 74.69 108 GLU B C 1
ATOM 2236 O O . GLU B 1 108 ? 6.961 -0.141 8.031 1 74.69 108 GLU B O 1
ATOM 2241 N N . PRO B 1 109 ? 8.977 -1.121 7.984 1 69.69 109 PRO B N 1
ATOM 2242 C CA . PRO B 1 109 ? 8.82 -1.807 9.273 1 69.69 109 PRO B CA 1
ATOM 2243 C C . PRO B 1 109 ? 8.477 -0.851 10.414 1 69.69 109 PRO B C 1
ATOM 2245 O O . PRO B 1 109 ? 7.719 -1.208 11.312 1 69.69 109 PRO B O 1
ATOM 2248 N N . HIS B 1 110 ? 8.906 0.326 10.445 1 73.94 110 HIS B N 1
ATOM 2249 C CA . HIS B 1 110 ? 8.719 1.204 11.594 1 73.94 110 HIS B CA 1
ATOM 2250 C C . HIS B 1 110 ? 7.496 2.102 11.406 1 73.94 110 HIS B C 1
ATOM 2252 O O . HIS B 1 110 ? 7.199 2.938 12.258 1 73.94 110 HIS B O 1
ATOM 2258 N N . PHE B 1 111 ? 6.645 1.838 10.43 1 83 111 PHE B N 1
ATOM 2259 C CA . PHE B 1 111 ? 5.422 2.605 10.227 1 83 111 PHE B CA 1
ATOM 2260 C C . PHE B 1 111 ? 4.316 2.125 11.164 1 83 111 PHE B C 1
ATOM 2262 O O . PHE B 1 111 ? 4.07 0.922 11.273 1 83 111 PHE B O 1
ATOM 2269 N N . PRO B 1 112 ? 3.699 2.996 11.945 1 80.81 112 PRO B N 1
ATOM 2270 C CA . PRO B 1 112 ? 2.791 2.619 13.039 1 80.81 112 PRO B CA 1
ATOM 2271 C C . PRO B 1 112 ? 1.578 1.834 12.547 1 80.81 112 PRO B C 1
ATOM 2273 O O . PRO B 1 112 ? 0.939 1.126 13.328 1 80.81 112 PRO B O 1
ATOM 2276 N N . LEU B 1 113 ? 1.177 1.849 11.266 1 75.94 113 LEU B N 1
ATOM 2277 C CA . LEU B 1 113 ? -0.041 1.185 10.812 1 75.94 113 LEU B CA 1
ATOM 2278 C C . LEU B 1 113 ? 0.286 0.059 9.836 1 75.94 113 LEU B C 1
ATOM 2280 O O . LEU B 1 113 ? -0.554 -0.323 9.016 1 75.94 113 LEU B O 1
ATOM 2284 N N . ASN B 1 114 ? 1.341 -0.492 10.102 1 68.69 114 ASN B N 1
ATOM 2285 C CA . ASN B 1 114 ? 1.727 -1.539 9.164 1 68.69 114 ASN B CA 1
ATOM 2286 C C . ASN B 1 114 ? 0.847 -2.777 9.312 1 68.69 114 ASN B C 1
ATOM 2288 O O . ASN B 1 114 ? 0.506 -3.172 10.43 1 68.69 114 ASN B O 1
ATOM 2292 N N . GLU B 1 115 ? 0.269 -3.115 8.312 1 70.69 115 GLU B N 1
ATOM 2293 C CA . GLU B 1 115 ? -0.516 -4.344 8.227 1 70.69 115 GLU B CA 1
ATOM 2294 C C . GLU B 1 115 ? 0.327 -5.5 7.695 1 70.69 115 GLU B C 1
ATOM 2296 O O . GLU B 1 115 ? -0.164 -6.332 6.93 1 70.69 115 GLU B O 1
ATOM 2301 N N . ASP B 1 116 ? 1.553 -5.602 8.094 1 74.25 116 ASP B N 1
ATOM 2302 C CA . ASP B 1 116 ? 2.539 -6.504 7.512 1 74.25 116 ASP B CA 1
ATOM 2303 C C . ASP B 1 116 ? 2.188 -7.961 7.805 1 74.25 116 ASP B C 1
ATOM 2305 O O . ASP B 1 116 ? 2.309 -8.82 6.93 1 74.25 116 ASP B O 1
ATOM 2309 N N . GLU B 1 117 ? 1.675 -8.148 9 1 79.38 117 GLU B N 1
ATOM 2310 C CA . GLU B 1 117 ? 1.451 -9.539 9.391 1 79.38 117 GLU B CA 1
ATOM 2311 C C . GLU B 1 117 ? 0.335 -10.172 8.562 1 79.38 117 GLU B C 1
ATOM 2313 O O . GLU B 1 117 ? 0.475 -11.297 8.078 1 79.38 117 GLU B O 1
ATOM 2318 N N . VAL B 1 118 ? -0.694 -9.492 8.406 1 84.06 118 VAL B N 1
ATOM 2319 C CA . VAL B 1 118 ? -1.827 -10 7.637 1 84.06 118 VAL B CA 1
ATOM 2320 C C . VAL B 1 118 ? -1.427 -10.156 6.172 1 84.06 118 VAL B C 1
ATOM 2322 O O . VAL B 1 118 ? -1.752 -11.172 5.539 1 84.06 118 VAL B O 1
ATOM 2325 N N . MET B 1 119 ? -0.727 -9.227 5.688 1 87.94 119 MET B N 1
ATOM 2326 C CA . MET B 1 119 ? -0.291 -9.273 4.293 1 87.94 119 MET B CA 1
ATOM 2327 C C . MET B 1 119 ? 0.634 -10.461 4.051 1 87.94 119 MET B C 1
ATOM 2329 O O . MET B 1 119 ? 0.483 -11.18 3.061 1 87.94 119 MET B O 1
ATOM 2333 N N . ARG B 1 120 ? 1.54 -10.68 4.965 1 88.25 120 ARG B N 1
ATOM 2334 C CA . ARG B 1 120 ? 2.479 -11.789 4.828 1 88.25 120 ARG B CA 1
ATOM 2335 C C . ARG B 1 120 ? 1.747 -13.133 4.84 1 88.25 120 ARG B C 1
ATOM 2337 O O . ARG B 1 120 ? 2.039 -14.008 4.023 1 88.25 120 ARG B O 1
ATOM 2344 N N . ALA B 1 121 ? 0.855 -13.242 5.773 1 90.12 121 ALA B N 1
ATOM 2345 C CA . ALA B 1 121 ? 0.076 -14.477 5.871 1 90.12 121 ALA B CA 1
ATOM 2346 C C . ALA B 1 121 ? -0.777 -14.688 4.625 1 90.12 121 ALA B C 1
ATOM 2348 O O . ALA B 1 121 ? -0.889 -15.805 4.121 1 90.12 121 ALA B O 1
ATOM 2349 N N . TYR B 1 122 ? -1.344 -13.641 4.082 1 94.19 122 TYR B N 1
ATOM 2350 C CA . TYR B 1 122 ? -2.174 -13.695 2.885 1 94.19 122 TYR B CA 1
ATOM 2351 C C . TYR B 1 122 ? -1.354 -14.109 1.67 1 94.19 122 TYR B C 1
ATOM 2353 O O . TYR B 1 122 ? -1.766 -14.992 0.909 1 94.19 122 TYR B O 1
ATOM 2361 N N . LEU B 1 123 ? -0.199 -13.562 1.55 1 93.38 123 LEU B N 1
ATOM 2362 C CA . LEU B 1 123 ? 0.66 -13.867 0.41 1 93.38 123 LEU B CA 1
ATOM 2363 C C . LEU B 1 123 ? 1.173 -15.305 0.481 1 93.38 123 LEU B C 1
ATOM 2365 O O . LEU B 1 123 ? 1.312 -15.969 -0.547 1 93.38 123 LEU B O 1
ATOM 2369 N N . GLN B 1 124 ? 1.429 -15.68 1.652 1 92.75 124 GLN B N 1
ATOM 2370 C CA . GLN B 1 124 ? 1.824 -17.078 1.812 1 92.75 124 GLN B CA 1
ATOM 2371 C C . GLN B 1 124 ? 0.703 -18.016 1.385 1 92.75 124 GLN B C 1
ATOM 2373 O O . GLN B 1 124 ? 0.952 -19.031 0.717 1 92.75 124 GLN B O 1
ATOM 2378 N N . GLN B 1 125 ? -0.481 -17.672 1.771 1 94.56 125 GLN B N 1
ATOM 2379 C CA . GLN B 1 125 ? -1.647 -18.453 1.366 1 94.56 125 GLN B CA 1
ATOM 2380 C C . GLN B 1 125 ? -1.777 -18.5 -0.154 1 94.56 125 GLN B C 1
ATOM 2382 O O . GLN B 1 125 ? -2.014 -19.562 -0.731 1 94.56 125 GLN B O 1
ATOM 2387 N N . LEU B 1 126 ? -1.615 -17.453 -0.787 1 96.12 126 LEU B N 1
ATOM 2388 C CA . LEU B 1 126 ? -1.688 -17.344 -2.24 1 96.12 126 LEU B CA 1
ATOM 2389 C C . LEU B 1 126 ? -0.599 -18.172 -2.906 1 96.12 126 LEU B C 1
ATOM 2391 O O . LEU B 1 126 ? -0.863 -18.891 -3.877 1 96.12 126 LEU B O 1
ATOM 2395 N N . ARG B 1 127 ? 0.588 -18.016 -2.357 1 96 127 ARG B N 1
ATOM 2396 C CA . ARG B 1 127 ? 1.708 -18.75 -2.941 1 96 127 ARG B CA 1
ATOM 2397 C C . ARG B 1 127 ? 1.484 -20.266 -2.855 1 96 127 ARG B C 1
ATOM 2399 O O . ARG B 1 127 ? 1.698 -20.984 -3.832 1 96 127 ARG B O 1
ATOM 2406 N N . ARG B 1 128 ? 1.03 -20.703 -1.772 1 94.31 128 ARG B N 1
ATOM 2407 C CA . ARG B 1 128 ? 0.807 -22.125 -1.582 1 94.31 128 ARG B CA 1
ATOM 2408 C C . ARG B 1 128 ? -0.263 -22.656 -2.537 1 94.31 128 ARG B C 1
ATOM 2410 O O . ARG B 1 128 ? -0.068 -23.672 -3.201 1 94.31 128 ARG B O 1
ATOM 2417 N N . LYS B 1 129 ? -1.296 -21.938 -2.594 1 96 129 LYS B N 1
ATOM 2418 C CA . LYS B 1 129 ? -2.395 -22.359 -3.453 1 96 129 LYS B CA 1
ATOM 2419 C C . LYS B 1 129 ? -2.004 -22.281 -4.926 1 96 129 LYS B C 1
ATOM 2421 O O . LYS B 1 129 ? -2.336 -23.172 -5.711 1 96 129 LYS B O 1
ATOM 2426 N N . THR B 1 130 ? -1.313 -21.266 -5.273 1 97.31 130 THR B N 1
ATOM 2427 C CA . THR B 1 130 ? -0.87 -21.078 -6.652 1 97.3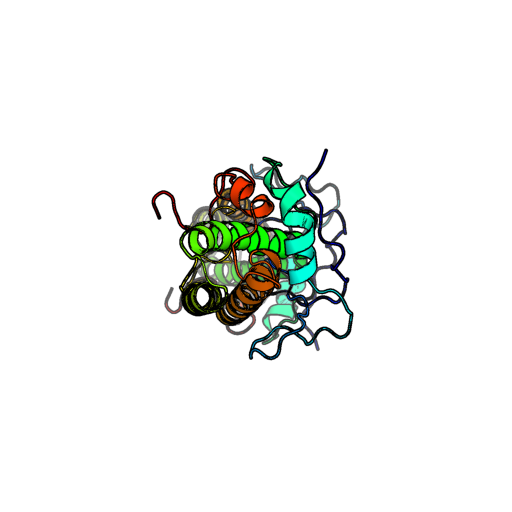1 130 THR B CA 1
ATOM 2428 C C . THR B 1 130 ? 0.074 -22.203 -7.07 1 97.31 130 THR B C 1
ATOM 2430 O O . THR B 1 130 ? -0.062 -22.766 -8.164 1 97.31 130 THR B O 1
ATOM 2433 N N . GLY B 1 131 ? 1.041 -22.531 -6.172 1 95.88 131 GLY B N 1
ATOM 2434 C CA . GLY B 1 131 ? 1.968 -23.609 -6.473 1 95.88 131 GLY B CA 1
ATOM 2435 C C . GLY B 1 131 ? 1.276 -24.938 -6.738 1 95.88 131 GLY B C 1
ATOM 2436 O O . GLY B 1 131 ? 1.598 -25.625 -7.707 1 95.88 131 GLY B O 1
ATOM 2437 N N . LEU B 1 132 ? 0.335 -25.234 -5.938 1 94.31 132 LEU B N 1
ATOM 2438 C CA . LEU B 1 132 ? -0.387 -26.5 -6.059 1 94.31 132 LEU B CA 1
ATOM 2439 C C . LEU B 1 132 ? -1.219 -26.531 -7.336 1 94.31 132 LEU B C 1
ATOM 2441 O O . LEU B 1 132 ? -1.18 -27.516 -8.086 1 94.31 132 LEU B O 1
ATOM 2445 N N . ARG B 1 133 ? -1.915 -25.531 -7.629 1 95.31 133 ARG B N 1
ATOM 2446 C CA . ARG B 1 133 ? -2.775 -25.484 -8.805 1 95.31 133 ARG B CA 1
ATOM 2447 C C . ARG B 1 133 ? -1.947 -25.422 -10.086 1 95.31 133 ARG B C 1
ATOM 2449 O O . ARG B 1 133 ? -2.35 -25.969 -11.117 1 95.31 133 ARG B O 1
ATOM 2456 N N . LEU B 1 134 ? -0.865 -24.75 -10.008 1 95.5 134 LEU B N 1
ATOM 2457 C CA . LEU B 1 134 ? 0.003 -24.672 -11.18 1 95.5 134 LEU B CA 1
ATOM 2458 C C . LEU B 1 134 ? 0.533 -26.062 -11.547 1 95.5 134 LEU B C 1
ATOM 2460 O O . LEU B 1 134 ? 0.664 -26.375 -12.734 1 95.5 134 LEU B O 1
ATOM 2464 N N . CYS B 1 135 ? 0.822 -26.891 -10.539 1 95.12 135 CYS B N 1
ATOM 2465 C CA . CYS B 1 135 ? 1.294 -28.25 -10.797 1 95.12 135 CYS B CA 1
ATOM 2466 C C . CYS B 1 135 ? 0.272 -29.047 -11.602 1 95.12 135 CYS B C 1
ATOM 2468 O O . CYS B 1 135 ? 0.641 -29.844 -12.453 1 95.12 135 CYS B O 1
ATOM 2470 N N . GLU B 1 136 ? -0.998 -28.719 -11.328 1 93.25 136 GLU B N 1
ATOM 2471 C CA . GLU B 1 136 ? -2.062 -29.406 -12.055 1 93.25 136 GLU B CA 1
ATOM 2472 C C . GLU B 1 136 ? -2.078 -29 -13.531 1 93.25 136 GLU B C 1
ATOM 2474 O O . GLU B 1 136 ? -2.504 -29.766 -14.391 1 93.25 136 GLU B O 1
ATOM 2479 N N . LYS B 1 137 ? -1.61 -27.828 -13.789 1 92.31 137 LYS B N 1
ATOM 2480 C CA . LYS B 1 137 ? -1.611 -27.312 -15.156 1 92.31 137 LYS B CA 1
ATOM 2481 C C . LYS B 1 137 ? -0.334 -27.703 -15.891 1 92.31 137 LYS B C 1
ATOM 2483 O O . LYS B 1 137 ? -0.368 -28 -17.094 1 92.31 137 LYS B O 1
ATOM 2488 N N . VAL B 1 138 ? 0.747 -27.75 -15.203 1 93.56 138 VAL B N 1
ATOM 2489 C CA . VAL B 1 138 ? 2.062 -27.922 -15.805 1 93.56 138 VAL B CA 1
ATOM 2490 C C . VAL B 1 138 ? 2.295 -29.406 -16.109 1 93.56 138 VAL B C 1
ATOM 2492 O O . VAL B 1 138 ? 2.881 -29.75 -17.141 1 93.56 138 VAL B O 1
ATOM 2495 N N . PHE B 1 139 ? 1.817 -30.312 -15.234 1 94.12 139 PHE B N 1
ATOM 2496 C CA . PHE B 1 139 ? 2.066 -31.734 -15.414 1 94.12 139 PHE B CA 1
ATOM 2497 C C . PHE B 1 139 ? 0.852 -32.438 -16.031 1 94.12 139 PHE B C 1
ATOM 2499 O O . PHE B 1 139 ? -0.275 -32.219 -15.57 1 94.12 139 PHE B O 1
ATOM 2506 N N . ASP B 1 140 ? 1.126 -33.188 -17.078 1 89.5 140 ASP B N 1
ATOM 2507 C CA . ASP B 1 140 ? 0.072 -33.938 -17.766 1 89.5 140 ASP B CA 1
ATOM 2508 C C . ASP B 1 140 ? -0.548 -34.969 -16.844 1 89.5 140 ASP B C 1
ATOM 2510 O O . ASP B 1 140 ? 0.166 -35.781 -16.234 1 89.5 140 ASP B O 1
ATOM 2514 N N . PRO B 1 141 ? -1.845 -34.938 -16.688 1 87.44 141 PRO B N 1
ATOM 2515 C CA . PRO B 1 141 ? -2.488 -35.906 -15.781 1 87.44 141 PRO B CA 1
ATOM 2516 C C . PRO B 1 141 ? -2.309 -37.344 -16.219 1 87.44 141 PRO B C 1
ATOM 2518 O O . PRO B 1 141 ? -2.371 -38.25 -15.391 1 87.44 141 PRO B O 1
ATOM 2521 N N . GLN B 1 142 ? -2.029 -37.562 -17.516 1 89 142 GLN B N 1
ATOM 2522 C CA . GLN B 1 142 ? -1.934 -38.906 -18.047 1 89 142 GLN B CA 1
ATOM 2523 C C . GLN B 1 142 ? -0.525 -39.469 -17.891 1 89 142 GLN B C 1
ATOM 2525 O O . GLN B 1 142 ? -0.356 -40.656 -17.516 1 89 142 GLN B O 1
ATOM 2530 N N . ASN B 1 143 ? 0.537 -38.75 -18.172 1 88 143 ASN B N 1
ATOM 2531 C CA . ASN B 1 143 ? 1.888 -39.281 -18.188 1 88 143 ASN B CA 1
ATOM 2532 C C . ASN B 1 143 ? 2.791 -38.594 -17.172 1 88 143 ASN B C 1
ATOM 2534 O O . ASN B 1 143 ? 3.975 -38.938 -17.062 1 88 143 ASN B O 1
ATOM 2538 N N . ASP B 1 144 ? 2.359 -37.594 -16.438 1 88.81 144 ASP B N 1
ATOM 2539 C CA . ASP B 1 144 ? 3.047 -36.906 -15.336 1 88.81 144 ASP B CA 1
ATOM 2540 C C . ASP B 1 144 ? 4.246 -36.125 -15.852 1 88.81 144 ASP B C 1
ATOM 2542 O O . ASP B 1 144 ? 5.145 -35.781 -15.086 1 88.81 144 ASP B O 1
ATOM 2546 N N . LYS B 1 145 ? 4.273 -36 -17.172 1 87.06 145 LYS B N 1
ATOM 2547 C CA . LYS B 1 145 ? 5.367 -35.219 -17.734 1 87.06 145 LYS B CA 1
ATOM 2548 C C . LYS B 1 145 ? 5.008 -33.719 -17.812 1 87.06 145 LYS B C 1
ATOM 2550 O O . LYS B 1 145 ? 3.846 -33.375 -18.031 1 87.06 145 LYS B O 1
ATOM 2555 N N . PRO B 1 146 ? 6.039 -32.875 -17.594 1 87.88 146 PRO B N 1
ATOM 2556 C CA . PRO B 1 146 ? 5.77 -31.438 -17.703 1 87.88 146 PRO B CA 1
ATOM 2557 C C . PRO B 1 146 ? 5.297 -31.031 -19.109 1 87.88 146 PRO B C 1
ATOM 2559 O O . PRO B 1 146 ? 5.781 -31.578 -20.109 1 87.88 146 PRO B O 1
ATOM 2562 N N . SER B 1 147 ? 4.344 -30.188 -19.125 1 87.69 147 SER B N 1
ATOM 2563 C CA . SER B 1 147 ? 3.779 -29.656 -20.359 1 87.69 147 SER B CA 1
ATOM 2564 C C . SER B 1 147 ? 4.797 -28.812 -21.109 1 87.69 147 SER B C 1
ATOM 2566 O O . SER B 1 147 ? 5.453 -27.938 -20.531 1 87.69 147 SER B O 1
ATOM 2568 N N . LYS B 1 148 ? 4.992 -29.062 -22.391 1 83.38 148 LYS B N 1
ATOM 2569 C CA . LYS B 1 148 ? 5.902 -28.281 -23.234 1 83.38 148 LYS B CA 1
ATOM 2570 C C . LYS B 1 148 ? 5.414 -26.844 -23.375 1 83.38 148 LYS B C 1
ATOM 2572 O O . LYS B 1 148 ? 6.219 -25.922 -23.562 1 83.38 148 LYS B O 1
ATOM 2577 N N . TRP B 1 149 ? 4.098 -26.75 -23.266 1 82.12 149 TRP B N 1
ATOM 2578 C CA . TRP B 1 149 ? 3.5 -25.422 -23.406 1 82.12 149 TRP B CA 1
ATOM 2579 C C . TRP B 1 149 ? 3.986 -24.484 -22.297 1 82.12 149 TRP B C 1
ATOM 2581 O O . TRP B 1 149 ? 4.32 -23.328 -22.547 1 82.12 149 TRP B O 1
ATOM 2591 N N . TRP B 1 150 ? 4.09 -24.969 -21.125 1 87.06 150 TRP B N 1
ATOM 2592 C CA . TRP B 1 150 ? 4.473 -24.141 -19.969 1 87.06 150 TRP B CA 1
ATOM 2593 C C . TRP B 1 150 ? 5.98 -23.922 -19.938 1 87.06 150 TRP B C 1
ATOM 2595 O O . TRP B 1 150 ? 6.461 -22.953 -19.344 1 87.06 150 TRP B O 1
ATOM 2605 N N . ALA B 1 151 ? 6.758 -24.812 -20.578 1 82.06 151 ALA B N 1
ATOM 2606 C CA . ALA B 1 151 ? 8.211 -24.719 -20.625 1 82.06 151 ALA B CA 1
ATOM 2607 C C . ALA B 1 151 ? 8.664 -23.453 -21.344 1 82.06 151 ALA B C 1
ATOM 2609 O O . ALA B 1 151 ? 9.703 -22.875 -21 1 82.06 151 ALA B O 1
ATOM 2610 N N . CYS B 1 152 ? 7.895 -22.969 -22.234 1 83.38 152 CYS B N 1
ATOM 2611 C CA . CYS B 1 152 ? 8.25 -21.812 -23.031 1 83.38 152 CYS B CA 1
ATOM 2612 C C . CYS B 1 152 ? 8.195 -20.531 -22.219 1 83.38 152 CYS B C 1
ATOM 2614 O O . CYS B 1 152 ? 8.852 -19.547 -22.547 1 83.38 152 CYS B O 1
ATOM 2616 N N . PHE B 1 153 ? 7.508 -20.609 -21.109 1 85.94 153 PHE B N 1
ATOM 2617 C CA . PHE B 1 153 ? 7.297 -19.391 -20.344 1 85.94 153 PHE B CA 1
ATOM 2618 C C . PHE B 1 153 ? 8.359 -19.25 -19.25 1 85.94 153 PHE B C 1
ATOM 2620 O O . PHE B 1 153 ? 8.445 -18.203 -18.594 1 85.94 153 PHE B O 1
ATOM 2627 N N . VAL B 1 154 ? 9.211 -20.219 -19.125 1 84.5 154 VAL B N 1
ATOM 2628 C CA . VAL B 1 154 ? 10.188 -20.266 -18.047 1 84.5 154 VAL B CA 1
ATOM 2629 C C . VAL B 1 154 ? 11.18 -19.109 -18.219 1 84.5 154 VAL B C 1
ATOM 2631 O O . VAL B 1 154 ? 11.602 -18.5 -17.219 1 84.5 154 VAL B O 1
ATOM 2634 N N . LYS B 1 155 ? 11.461 -18.719 -19.391 1 85.5 155 LYS B N 1
ATOM 2635 C CA . LYS B 1 155 ? 12.477 -17.703 -19.641 1 85.5 155 LYS B CA 1
ATOM 2636 C C . LYS B 1 155 ? 11.852 -16.312 -19.75 1 85.5 155 LYS B C 1
ATOM 2638 O O . LYS B 1 155 ? 12.562 -15.312 -19.812 1 85.5 155 LYS B O 1
ATOM 2643 N N . ARG B 1 156 ? 10.57 -16.312 -19.828 1 86.19 156 ARG B N 1
ATOM 2644 C CA . ARG B 1 156 ? 9.891 -15.023 -19.984 1 86.19 156 ARG B CA 1
ATOM 2645 C C . ARG B 1 156 ? 9.688 -14.352 -18.625 1 86.19 156 ARG B C 1
ATOM 2647 O O . ARG B 1 156 ? 9.367 -15.016 -17.641 1 86.19 156 ARG B O 1
ATOM 2654 N N . GLN B 1 157 ? 9.945 -13.016 -18.641 1 87.75 157 GLN B N 1
ATOM 2655 C CA . GLN B 1 157 ? 9.766 -12.25 -17.406 1 87.75 157 GLN B CA 1
ATOM 2656 C C . GLN B 1 157 ? 8.586 -11.281 -17.531 1 87.75 157 GLN B C 1
ATOM 2658 O O . GLN B 1 157 ? 8.555 -10.445 -18.438 1 87.75 157 GLN B O 1
ATOM 2663 N N . PHE B 1 158 ? 7.695 -11.453 -16.641 1 90.5 158 PHE B N 1
ATOM 2664 C CA . PHE B 1 158 ? 6.559 -10.547 -16.547 1 90.5 158 PHE B CA 1
ATOM 2665 C C . PHE B 1 158 ? 7.02 -9.141 -16.172 1 90.5 158 PHE B C 1
ATOM 2667 O O . PHE B 1 158 ? 7.613 -8.945 -15.109 1 90.5 158 PHE B O 1
ATOM 2674 N N . MET B 1 159 ? 6.879 -8.109 -17.078 1 90.38 159 MET B N 1
ATOM 2675 C CA . MET B 1 159 ? 7.25 -6.715 -16.859 1 90.38 159 MET B CA 1
ATOM 2676 C C . MET B 1 159 ? 8.75 -6.582 -16.641 1 90.38 159 MET B C 1
ATOM 2678 O O . MET B 1 159 ? 9.203 -5.625 -16.016 1 90.38 159 MET B O 1
ATOM 2682 N N . ASN B 1 160 ? 9.484 -7.574 -17.047 1 88.69 160 ASN B N 1
ATOM 2683 C CA . ASN B 1 160 ? 10.93 -7.629 -16.844 1 88.69 160 ASN B CA 1
ATOM 2684 C C . ASN B 1 160 ? 11.297 -7.594 -15.367 1 88.69 160 ASN B C 1
ATOM 2686 O O . ASN B 1 160 ? 12.25 -6.918 -14.977 1 88.69 160 ASN B O 1
ATOM 2690 N N . LYS B 1 161 ? 10.398 -8.219 -14.562 1 90.19 161 LYS B N 1
ATOM 2691 C CA . LYS B 1 161 ? 10.602 -8.234 -13.117 1 90.19 161 LYS B CA 1
ATOM 2692 C C . LYS B 1 161 ? 10.555 -9.656 -12.57 1 90.19 161 LYS B C 1
ATOM 2694 O O . LYS B 1 161 ? 10.039 -10.562 -13.227 1 90.19 161 LYS B O 1
ATOM 2699 N N . SER B 1 162 ? 11.211 -9.828 -11.453 1 88.94 162 SER B N 1
ATOM 2700 C CA . SER B 1 162 ? 11.195 -11.102 -10.75 1 88.94 162 SER B CA 1
ATOM 2701 C C . SER B 1 162 ? 11.008 -10.906 -9.25 1 88.94 162 SER B C 1
ATOM 2703 O O . SER B 1 162 ? 11.438 -9.891 -8.695 1 88.94 162 SER B O 1
ATOM 2705 N N . LEU B 1 163 ? 10.227 -11.789 -8.68 1 87.19 163 LEU B N 1
ATOM 2706 C CA . LEU B 1 163 ? 10.023 -11.734 -7.234 1 87.19 163 LEU B CA 1
ATOM 2707 C C . LEU B 1 163 ? 11.312 -12.078 -6.496 1 87.19 163 LEU B C 1
ATOM 2709 O O . LEU B 1 163 ? 11.578 -11.539 -5.414 1 87.19 163 LEU B O 1
ATOM 2713 N N . SER B 1 164 ? 12.094 -12.969 -7.141 1 80.31 164 SER B N 1
ATOM 2714 C CA . SER B 1 164 ? 13.359 -13.398 -6.547 1 80.31 164 SER B CA 1
ATOM 2715 C C . SER B 1 164 ? 14.492 -12.453 -6.93 1 80.31 164 SER B C 1
ATOM 2717 O O . SER B 1 164 ? 14.484 -11.859 -8.008 1 80.31 164 SER B O 1
ATOM 2719 N N . GLY B 1 165 ? 14.875 -11.234 -6.246 1 62.59 165 GLY B N 1
ATOM 2720 C CA . GLY B 1 165 ? 15.969 -10.32 -6.531 1 62.59 165 GLY B CA 1
ATOM 2721 C C . GLY B 1 165 ? 16.875 -10.812 -7.645 1 62.59 165 GLY B C 1
ATOM 2722 O O . GLY B 1 165 ? 16.844 -11.992 -8.008 1 62.59 165 GLY B O 1
ATOM 2723 N N . PRO B 1 166 ? 17.438 -9.852 -8.477 1 54.78 166 PRO B N 1
ATOM 2724 C CA . PRO B 1 166 ? 18.391 -10.273 -9.5 1 54.78 166 PRO B CA 1
ATOM 2725 C C . PRO B 1 166 ? 19.375 -11.32 -8.984 1 54.78 166 PRO B C 1
ATOM 2727 O O . PRO B 1 166 ? 19.906 -11.18 -7.883 1 54.78 166 PRO B O 1
ATOM 2730 N N . GLY B 1 167 ? 19.5 -12.523 -9.641 1 47 167 GLY B N 1
ATOM 2731 C CA . GLY B 1 167 ? 20.5 -13.547 -9.391 1 47 167 GLY B CA 1
ATOM 2732 C C . GLY B 1 167 ? 19.938 -14.797 -8.75 1 47 167 GLY B C 1
ATOM 2733 O O . GLY B 1 167 ? 20.656 -15.773 -8.523 1 47 167 GLY B O 1
ATOM 2734 N N . GLN B 1 168 ? 18.719 -14.641 -8.234 1 46.59 168 GLN B N 1
ATOM 2735 C CA . GLN B 1 168 ? 18.297 -15.891 -7.598 1 46.59 168 GLN B CA 1
ATOM 2736 C C . GLN B 1 168 ? 17.438 -16.734 -8.547 1 46.59 168 GLN B C 1
ATOM 2738 O O . GLN B 1 168 ? 16.781 -16.188 -9.438 1 46.59 168 GLN B O 1
#

Solvent-accessible surface area (backbone atoms only — not comparable to full-atom values): 18910 Å² total; per-residue (Å²): 137,79,49,83,70,61,86,79,70,51,95,81,56,50,68,37,67,52,26,39,52,58,36,36,78,64,88,70,80,53,76,50,43,78,38,87,64,96,68,34,60,60,52,50,28,61,66,42,34,80,62,33,38,75,29,68,58,73,84,77,83,52,36,36,30,46,40,37,48,52,49,40,36,46,48,42,55,48,43,51,57,42,70,79,40,70,38,46,71,62,34,42,54,50,26,53,56,58,22,71,50,89,63,63,44,88,47,35,89,71,22,75,78,58,46,54,67,60,37,51,42,35,51,33,42,49,38,37,52,41,34,50,55,46,42,63,68,34,20,38,90,87,76,29,38,61,37,70,76,56,56,68,47,41,81,51,43,44,47,77,45,49,58,55,53,95,90,104,138,80,48,81,70,61,88,79,69,52,96,82,55,50,69,38,67,50,26,39,50,58,37,36,80,64,88,70,80,55,77,48,44,77,40,85,62,94,69,34,60,61,53,50,29,62,66,42,34,79,63,35,38,74,29,68,57,72,83,76,82,52,35,36,29,46,40,37,49,50,50,38,36,45,48,42,56,48,42,51,57,42,69,78,40,69,37,47,69,61,35,41,54,52,26,54,56,57,22,71,48,90,65,63,44,89,46,35,91,70,21,76,78,58,44,58,68,60,37,51,43,34,50,35,41,50,37,37,52,41,34,52,55,46,42,64,69,33,20,36,90,86,76,29,38,61,37,69,77,56,58,68,48,41,81,47,43,44,48,77,44,51,60,55,51,96,90,104

Organism: Pan troglodytes (NCBI:txid9598)

Radi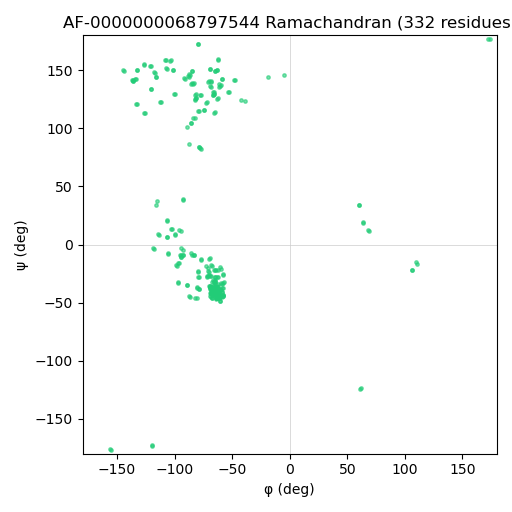us of gyration: 23.31 Å; Cα contacts (8 Å, |Δi|>4): 528; chains: 2; bounding box: 39×78×51 Å

Foldseek 3Di:
DAQDADPQDDPPFDDDDLATLWADCDPDDDDRHHDPDPDTLLNVLVVRLVVRVPDPDHDDDGRSRVVSVVSSVVVVVLVVVQVVDDDPVVSVVVVVVVVPDDDDDAPDPPDPPHPPVVVVVVVVVVVVVCVVVVLVVQADPPPRDGDPVVVVCPPPDDVPDDPPPPPD/DAQDADPQDDPPFDDDDLATLWADCDPDDDDRHHDPDPDTLLNVLVVRLVVRVPDPDHDDDGRSRVVSVVSSVVVVVLVVVQVVDDDPVVSVVVVVVVVPDDDDDAPDPPDPPHPPVVVVVVVVVVVVVCVVVVLVVQADPPPRDGDPVVVVCPPPDDVPDDPPPPPD

Sequence (336 aa):
MLAYQSSLMDPDTKLTGNMALLPIRSQFKGPAPRETKDTDIVDEAICYFKANVFFKNYEIKNEADRTLIYITLYISECSKKLQKYNSKIQGEKEMYTLGITNFPIPGEPHFPLNEDEVMRAYLQQLRRKTGLRLCEKVFDPQNDKPSKWWACFVKRQFMNKSLSGPGQMLAYQSSLMDPDTKLTGNMALLPIRSQFKGPAPRETKDTDIVDEAICYFKANVFFKNYEIKNEADRTLIYITLYISECSKKLQKYNSKIQGEKEMYTLGITNFPIPGEPHFPLNEDEVMRAYLQQLRRKTGLRLCEKVFDPQNDKPSKWWACFVKRQFMNKSLSGPGQ